Protein AF-A0A3B1D768-F1 (afdb_monomer_lite)

Sequence (216 aa):
MPIKIDDHNGNIFAGGDNSDGDLVLQSNSGQNRIHLDAGAGNLWLGGNGADGDLVMFRNDAEHGNLAEASVHINGQEANVFAGGNGAEGDVLLKSRAGENRIHLDAGGGNLWLGGNGADGDLVMFRNDAEHGNLAEASVHIDGQEANVFAGGNGAEGDVLLKSRAGENRIHLDAGGGNLWLGGNGADGDIVLFASTGDNKTLSQATIHLNGDAGDI

pLDDT: mean 90.21, std 5.27, range [56.25, 96.62]

Secondary structure (DSSP, 8-state):
--EEEETTTTEEEE-BTTB--EEEEE-TTS-EEEEEETTTTEEEE--SSS---EEEE-TTS-TT-GGGEEEEEETTTTEEEE-BTTB--EEEEE-TTS-EEEEEETTTTEEEE--SS----EEEE-TTS-TT-GGGEEEEEETTTTEEEE-BTTB--EEEEE-TTS-EEEEEETTTTEEEE-BTTB---EEEE-SSS-SS-GGGEEEEE-TTT---

Structure (mmCIF, N/CA/C/O backbone):
data_AF-A0A3B1D768-F1
#
_entry.id   AF-A0A3B1D768-F1
#
loop_
_atom_site.group_PDB
_atom_site.id
_atom_site.type_symbol
_atom_site.label_atom_id
_atom_site.label_alt_id
_atom_site.label_comp_id
_atom_site.label_asym_id
_atom_site.label_entity_id
_atom_site.label_seq_id
_atom_site.pdbx_PDB_ins_code
_atom_site.Cartn_x
_atom_site.Cartn_y
_atom_site.Cartn_z
_atom_site.occupancy
_atom_site.B_iso_or_equiv
_atom_site.auth_seq_id
_atom_site.auth_comp_id
_atom_site.auth_asym_id
_atom_site.auth_atom_id
_atom_site.pdbx_PDB_model_num
ATOM 1 N N . MET A 1 1 ? -25.267 -11.746 41.204 1.00 56.25 1 MET A N 1
ATOM 2 C CA . MET A 1 1 ? -25.483 -10.275 41.332 1.00 56.25 1 MET A CA 1
ATOM 3 C C . MET A 1 1 ? -25.034 -9.672 40.007 1.00 56.25 1 MET A C 1
ATOM 5 O O . MET A 1 1 ? -23.886 -9.920 39.670 1.00 56.25 1 MET A O 1
ATOM 9 N N . PRO A 1 2 ? -25.890 -8.986 39.231 1.00 77.19 2 PRO A N 1
ATOM 10 C CA . PRO A 1 2 ? -25.560 -8.611 37.850 1.00 77.19 2 PRO A CA 1
ATOM 11 C C . PRO A 1 2 ? -24.524 -7.484 37.757 1.00 77.19 2 PRO A C 1
ATOM 13 O O . PRO A 1 2 ? -23.937 -7.293 36.702 1.00 77.19 2 PRO A O 1
ATOM 16 N N . ILE A 1 3 ? -24.286 -6.746 38.848 1.00 87.94 3 ILE A N 1
ATOM 17 C CA . ILE A 1 3 ? -23.183 -5.790 38.961 1.00 87.94 3 ILE A CA 1
ATOM 18 C C . ILE A 1 3 ? -22.516 -5.971 40.332 1.00 87.94 3 ILE A C 1
ATOM 20 O O . ILE A 1 3 ? -23.207 -5.989 41.353 1.00 87.94 3 ILE A O 1
ATOM 24 N N . LYS A 1 4 ? -21.184 -6.100 40.362 1.00 87.31 4 LYS A N 1
ATOM 25 C CA . LYS A 1 4 ? -20.348 -6.093 41.576 1.00 87.31 4 LYS A CA 1
ATOM 26 C C . LYS A 1 4 ? -19.283 -5.003 41.436 1.00 87.31 4 LYS A C 1
ATOM 28 O O . LYS A 1 4 ? -18.520 -5.019 40.477 1.00 87.31 4 LYS A O 1
ATOM 33 N N . ILE A 1 5 ? -19.193 -4.111 42.421 1.00 89.06 5 ILE A N 1
ATOM 34 C CA . ILE A 1 5 ? -18.099 -3.139 42.560 1.00 89.06 5 ILE A CA 1
ATOM 35 C C . ILE A 1 5 ? -17.218 -3.611 43.721 1.00 89.06 5 ILE A C 1
ATOM 37 O O . ILE A 1 5 ? -17.720 -3.829 44.822 1.00 89.06 5 ILE A O 1
ATOM 41 N N . ASP A 1 6 ? -15.935 -3.837 43.454 1.00 86.62 6 ASP A N 1
ATOM 42 C CA . ASP A 1 6 ? -14.944 -4.318 44.418 1.00 86.62 6 ASP A CA 1
ATOM 43 C C . ASP A 1 6 ? -14.047 -3.154 44.856 1.00 86.62 6 ASP A C 1
ATOM 45 O O . ASP A 1 6 ? -13.214 -2.673 44.088 1.00 86.62 6 ASP A O 1
ATOM 49 N N . ASP A 1 7 ? -14.243 -2.675 46.080 1.00 87.50 7 ASP A N 1
ATOM 50 C CA . ASP A 1 7 ? -13.579 -1.493 46.639 1.00 87.50 7 ASP A CA 1
ATOM 51 C C . ASP A 1 7 ? -12.116 -1.728 47.039 1.00 87.50 7 ASP A C 1
ATOM 53 O O . ASP A 1 7 ? -11.362 -0.767 47.186 1.00 87.50 7 ASP A O 1
ATOM 57 N N . HIS A 1 8 ? -11.689 -2.986 47.173 1.00 86.69 8 HIS A N 1
ATOM 58 C CA . HIS A 1 8 ? -10.310 -3.321 47.523 1.00 86.69 8 HIS A CA 1
ATOM 59 C C . HIS A 1 8 ? -9.376 -3.223 46.312 1.00 86.69 8 HIS A C 1
ATOM 61 O O . HIS A 1 8 ? -8.243 -2.767 46.451 1.00 86.69 8 HIS A O 1
ATOM 67 N N . ASN A 1 9 ? -9.853 -3.627 45.128 1.00 90.56 9 ASN A N 1
ATOM 68 C CA . ASN A 1 9 ? -9.055 -3.647 43.893 1.00 90.56 9 ASN A CA 1
ATOM 69 C C . ASN A 1 9 ? -9.540 -2.648 42.825 1.00 90.56 9 ASN A C 1
ATOM 71 O O . ASN A 1 9 ? -8.901 -2.522 41.785 1.00 90.56 9 ASN A O 1
ATOM 75 N N . GLY A 1 10 ? -10.663 -1.959 43.053 1.00 87.75 10 GLY A N 1
ATOM 76 C CA . GLY A 1 10 ? -11.250 -1.003 42.106 1.00 87.75 10 GLY A CA 1
ATOM 77 C C . GLY A 1 10 ? -11.944 -1.647 40.899 1.00 87.75 10 GLY A C 1
ATOM 78 O O . GLY A 1 10 ? -12.200 -0.969 39.907 1.00 87.75 10 GLY A O 1
ATOM 79 N N . ASN A 1 11 ? -12.244 -2.947 40.958 1.00 89.75 11 ASN A N 1
ATOM 80 C CA . ASN A 1 11 ? -12.823 -3.682 39.834 1.00 89.75 11 ASN A CA 1
ATOM 81 C C . ASN A 1 11 ? -14.343 -3.486 39.758 1.00 89.75 11 ASN A C 1
ATOM 83 O O . ASN A 1 11 ? -15.038 -3.553 40.773 1.00 89.75 11 ASN A O 1
ATOM 87 N N . ILE A 1 12 ? -14.871 -3.348 38.542 1.00 89.31 12 ILE A N 1
ATOM 88 C CA . ILE A 1 12 ? -16.308 -3.399 38.259 1.00 89.31 12 ILE A CA 1
ATOM 89 C C . ILE A 1 12 ? -16.574 -4.643 37.415 1.00 89.31 12 ILE A C 1
ATOM 91 O O . ILE A 1 12 ? -15.980 -4.819 36.355 1.00 89.31 12 ILE A O 1
ATOM 95 N N . PHE A 1 13 ? -17.477 -5.497 37.882 1.00 88.00 13 PHE A N 1
ATOM 96 C CA . PHE A 1 13 ? -17.986 -6.639 37.134 1.00 88.00 13 PHE A CA 1
ATOM 97 C C . PHE A 1 13 ? -19.433 -6.342 36.760 1.00 88.00 13 PHE A C 1
ATOM 99 O O . PHE A 1 13 ? -20.253 -6.149 37.657 1.00 88.00 13 PHE A O 1
ATOM 106 N N . ALA A 1 14 ? -19.738 -6.299 35.467 1.00 90.00 14 ALA A N 1
ATOM 107 C CA . ALA A 1 14 ? -21.098 -6.281 34.940 1.00 90.00 14 ALA A CA 1
ATOM 108 C C . ALA A 1 14 ? -21.347 -7.622 34.235 1.00 90.00 14 ALA A C 1
ATOM 110 O O . ALA A 1 14 ? -20.517 -8.054 33.438 1.00 90.00 14 ALA A O 1
ATOM 111 N N . GLY A 1 15 ? -22.454 -8.287 34.559 1.00 90.12 15 GLY A N 1
ATOM 112 C CA . GLY A 1 15 ? -22.761 -9.660 34.150 1.00 90.12 15 GLY A CA 1
ATOM 113 C C . GLY A 1 15 ? -22.491 -10.709 35.239 1.00 90.12 15 GLY A C 1
ATOM 114 O O . GLY A 1 15 ? -22.012 -10.403 36.334 1.00 90.12 15 GLY A O 1
ATOM 115 N N . GLY A 1 16 ? -22.834 -11.964 34.940 1.00 86.56 16 GLY A N 1
ATOM 116 C CA . GLY A 1 16 ? -22.724 -13.120 35.840 1.00 86.56 16 GLY A CA 1
ATOM 117 C C . GLY A 1 16 ? -24.046 -13.882 35.998 1.00 86.56 16 GLY A C 1
ATOM 118 O O . GLY A 1 16 ? -25.106 -13.376 35.645 1.00 86.56 16 GLY A O 1
ATOM 119 N N . ASP A 1 17 ? -23.987 -15.111 36.526 1.00 82.25 17 ASP A N 1
ATOM 120 C CA . ASP A 1 17 ? -25.149 -15.993 36.765 1.00 82.25 17 ASP A CA 1
ATOM 121 C C . ASP A 1 17 ? -26.146 -16.054 35.581 1.00 82.25 17 ASP A C 1
ATOM 123 O O . ASP A 1 17 ? -27.310 -15.673 35.706 1.00 82.25 17 ASP A O 1
ATOM 127 N N . ASN A 1 18 ? -25.699 -16.553 34.420 1.00 86.25 18 ASN A N 1
ATOM 128 C CA . ASN A 1 18 ? -26.493 -16.674 33.181 1.00 86.25 18 ASN A CA 1
ATOM 129 C C . ASN A 1 18 ? -27.015 -15.346 32.594 1.00 86.25 18 ASN A C 1
ATOM 131 O O . ASN A 1 18 ? -27.966 -15.362 31.816 1.00 86.25 18 ASN A O 1
ATOM 135 N N . SER A 1 19 ? -26.432 -14.206 32.972 1.00 91.00 19 SER A N 1
ATOM 136 C CA . SER A 1 19 ? -26.735 -12.901 32.377 1.00 91.00 19 SER A CA 1
ATOM 137 C C . SER A 1 19 ? -25.460 -12.258 31.845 1.00 91.00 19 SER A C 1
ATOM 139 O O . SER A 1 19 ? -24.452 -12.200 32.557 1.00 91.00 19 SER A O 1
ATOM 141 N N . ASP A 1 20 ? -25.519 -11.756 30.617 1.00 92.88 20 ASP A N 1
ATOM 142 C CA . ASP A 1 20 ? -24.412 -11.023 30.012 1.00 92.88 20 ASP A CA 1
ATOM 143 C C . ASP A 1 20 ? -24.245 -9.648 30.666 1.00 92.88 20 ASP A C 1
ATOM 145 O O . ASP A 1 20 ? -25.197 -9.039 31.164 1.00 92.88 20 ASP A O 1
ATOM 149 N N . GLY A 1 21 ? -23.001 -9.183 30.709 1.00 93.00 21 GLY A N 1
ATOM 150 C CA . GLY A 1 21 ? -22.678 -7.824 31.113 1.00 93.00 21 GLY A CA 1
ATOM 151 C C . GLY A 1 21 ? -23.001 -6.837 30.006 1.00 93.00 21 GLY A C 1
ATOM 152 O O . GLY A 1 21 ? -22.583 -7.037 28.869 1.00 93.00 21 GLY A O 1
ATOM 153 N N . ASP A 1 22 ? -23.690 -5.762 30.364 1.00 93.06 22 ASP A N 1
ATOM 154 C CA . ASP A 1 22 ? -23.985 -4.653 29.467 1.00 93.06 22 ASP A CA 1
ATOM 155 C C . ASP A 1 22 ? -23.656 -3.329 30.175 1.00 93.06 22 ASP A C 1
ATOM 157 O O . ASP A 1 22 ? -24.129 -3.068 31.290 1.00 93.06 22 ASP A O 1
ATOM 161 N N . LEU A 1 23 ? -22.805 -2.512 29.547 1.00 94.06 23 LEU A N 1
ATOM 162 C CA . LEU A 1 23 ? -22.547 -1.132 29.951 1.00 94.06 23 LEU A CA 1
ATOM 163 C C . LEU A 1 23 ? -22.852 -0.183 28.795 1.00 94.06 23 LEU A C 1
ATOM 165 O O . LEU A 1 23 ? -22.130 -0.148 27.799 1.00 94.06 23 LEU A O 1
ATOM 169 N N . VAL A 1 24 ? -23.850 0.677 28.998 1.00 93.62 24 VAL A N 1
ATOM 170 C CA . VAL A 1 24 ? -24.243 1.725 28.053 1.00 93.62 24 VAL A CA 1
ATOM 171 C C . VAL A 1 24 ? -24.009 3.104 28.664 1.00 93.62 24 VAL A C 1
ATOM 173 O O . VAL A 1 24 ? -24.561 3.432 29.715 1.00 93.62 24 VAL A O 1
ATOM 176 N N . LEU A 1 25 ? -23.236 3.947 27.978 1.00 95.06 25 LEU A N 1
ATOM 177 C CA . LEU A 1 25 ? -23.089 5.366 28.299 1.00 95.06 25 LEU A CA 1
ATOM 178 C C . LEU A 1 25 ? -23.871 6.193 27.284 1.00 95.06 25 LEU A C 1
ATOM 180 O O . LEU A 1 25 ? -23.637 6.114 26.074 1.00 95.06 25 LEU A O 1
ATOM 184 N N . GLN A 1 26 ? -24.810 6.988 27.789 1.00 96.25 26 GLN A N 1
ATOM 185 C CA . GLN A 1 26 ? -25.705 7.804 26.978 1.00 96.25 26 GLN A CA 1
ATOM 186 C C . GLN A 1 26 ? -25.299 9.278 26.995 1.00 96.25 26 GLN A C 1
ATOM 188 O O . GLN A 1 26 ? -24.752 9.788 27.973 1.00 96.25 26 GLN A O 1
ATOM 193 N N . SER A 1 27 ? -25.607 9.982 25.909 1.00 94.75 27 SER A N 1
ATOM 194 C CA . SER A 1 27 ? -25.582 11.440 25.874 1.00 94.75 27 SER A CA 1
ATOM 195 C C . SER A 1 27 ? -26.639 12.031 26.814 1.00 94.75 27 SER A C 1
ATOM 197 O O . SER A 1 27 ? -27.589 11.368 27.230 1.00 94.75 27 SER A O 1
ATOM 199 N N . ASN A 1 28 ? -26.552 13.341 27.051 1.00 94.38 28 ASN A N 1
ATOM 200 C CA . ASN A 1 28 ? -27.603 14.101 27.738 1.00 94.38 28 ASN A CA 1
ATOM 201 C C . ASN A 1 28 ? -28.967 14.093 27.009 1.00 94.38 28 ASN A C 1
ATOM 203 O O . ASN A 1 28 ? -29.973 14.480 27.596 1.00 94.38 28 ASN A O 1
ATOM 207 N N . SER A 1 29 ? -29.004 13.649 25.749 1.00 94.00 29 SER A N 1
ATOM 208 C CA . SER A 1 29 ? -30.211 13.463 24.940 1.00 94.00 29 SER A CA 1
ATOM 209 C C . SER A 1 29 ? -30.712 12.012 24.919 1.00 94.00 29 SER A C 1
ATOM 211 O O . SER A 1 29 ? -31.617 11.696 24.149 1.00 94.00 29 SER A O 1
ATOM 213 N N . GLY A 1 30 ? -30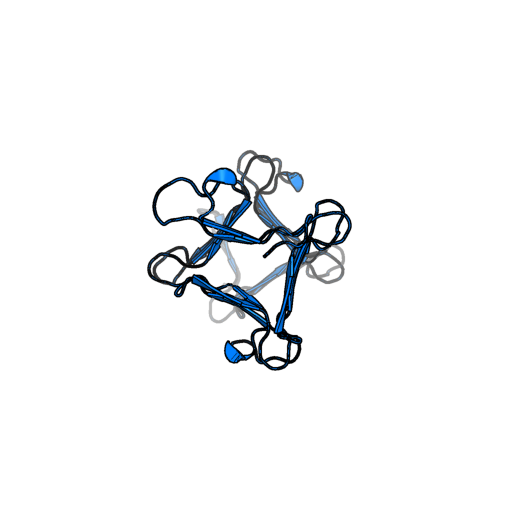.132 11.130 25.744 1.00 93.75 30 GLY A N 1
ATOM 214 C CA . GLY A 1 30 ? -30.523 9.722 25.866 1.00 93.75 30 GLY A CA 1
ATOM 215 C C . GLY A 1 30 ? -30.035 8.823 24.727 1.00 93.75 30 GLY A C 1
ATOM 216 O O . GLY A 1 30 ? -30.470 7.681 24.630 1.00 93.75 30 GLY A O 1
ATOM 217 N N . GLN A 1 31 ? -29.152 9.316 23.854 1.00 95.31 31 GLN A N 1
ATOM 218 C CA . GLN A 1 31 ? -28.588 8.526 22.759 1.00 95.31 31 GLN A CA 1
ATOM 219 C C . GLN A 1 31 ? -27.395 7.719 23.258 1.00 95.31 31 GLN A C 1
ATOM 221 O O . GLN A 1 31 ? -26.499 8.282 23.884 1.00 95.31 31 GLN A O 1
ATOM 226 N N . ASN A 1 32 ? -27.335 6.426 22.946 1.00 94.56 32 ASN A N 1
ATOM 227 C CA . ASN A 1 32 ? -26.174 5.597 23.276 1.00 94.56 32 ASN A CA 1
ATOM 228 C C . ASN A 1 32 ? -24.933 6.124 22.533 1.00 94.56 32 ASN A C 1
ATOM 230 O O . ASN A 1 32 ? -25.009 6.395 21.333 1.00 94.56 32 ASN A O 1
ATOM 234 N N . ARG A 1 33 ? -23.818 6.290 23.256 1.00 94.56 33 ARG A N 1
ATOM 235 C CA . ARG A 1 33 ? -22.519 6.762 22.736 1.00 94.56 33 ARG A CA 1
ATOM 236 C C . ARG A 1 33 ? -21.411 5.733 22.894 1.00 94.56 33 ARG A C 1
ATOM 238 O O . ARG A 1 33 ? -20.538 5.648 22.041 1.00 94.56 33 ARG A O 1
ATOM 245 N N . ILE A 1 34 ? -21.435 4.998 24.000 1.00 96.62 34 ILE A N 1
ATOM 246 C CA . ILE A 1 34 ? -20.520 3.890 24.264 1.00 96.62 34 ILE A CA 1
ATOM 247 C C . ILE A 1 34 ? -21.378 2.717 24.713 1.00 96.62 34 ILE A C 1
ATOM 249 O O . ILE A 1 34 ? -22.254 2.895 25.560 1.00 96.62 34 ILE A O 1
ATOM 253 N N . HIS A 1 35 ? -21.150 1.545 24.137 1.00 95.56 35 HIS A N 1
ATOM 254 C CA . HIS A 1 35 ? -21.831 0.312 24.517 1.00 95.56 35 HIS A CA 1
ATOM 255 C C . HIS A 1 35 ? -20.803 -0.819 24.556 1.00 95.56 35 HIS A C 1
ATOM 257 O O . HIS A 1 35 ? -20.090 -1.027 23.576 1.00 95.56 35 HIS A O 1
ATOM 263 N N . LEU A 1 36 ? -20.696 -1.498 25.697 1.00 95.31 36 LEU A N 1
ATOM 264 C CA . LEU A 1 36 ? -19.872 -2.687 25.904 1.00 95.31 36 LEU A CA 1
ATOM 265 C C . LEU A 1 36 ? -20.808 -3.870 26.167 1.00 95.31 36 LEU A C 1
ATOM 267 O O . LEU A 1 36 ? -21.423 -3.922 27.230 1.00 95.31 36 LEU A O 1
ATOM 271 N N . ASP A 1 37 ? -20.889 -4.800 25.218 1.00 94.06 37 ASP A N 1
ATOM 272 C CA . ASP A 1 37 ? -21.776 -5.968 25.278 1.00 94.06 37 ASP A CA 1
ATOM 273 C C . ASP A 1 37 ? -20.956 -7.252 25.402 1.00 94.06 37 ASP A C 1
ATOM 275 O O . ASP A 1 37 ? -20.226 -7.637 24.481 1.00 94.06 37 ASP A O 1
ATOM 279 N N . ALA A 1 38 ? -21.087 -7.932 26.540 1.00 93.50 38 ALA A N 1
ATOM 280 C CA . ALA A 1 38 ? -20.401 -9.192 26.794 1.00 93.50 38 ALA A CA 1
ATOM 281 C C . ALA A 1 38 ? -21.021 -10.389 26.053 1.00 93.50 38 ALA A C 1
ATOM 283 O O . ALA A 1 38 ? -20.320 -11.379 25.846 1.00 93.50 38 ALA A O 1
ATOM 284 N N . GLY A 1 39 ? -22.293 -10.314 25.650 1.00 91.81 39 GLY A N 1
ATOM 285 C CA . GLY A 1 39 ? -22.988 -11.408 24.973 1.00 91.81 39 GLY A CA 1
ATOM 286 C C . GLY A 1 39 ? -22.458 -11.622 23.559 1.00 91.81 39 GLY A C 1
ATOM 287 O O . GLY A 1 39 ? -22.062 -12.730 23.195 1.00 91.81 39 GLY A O 1
ATOM 288 N N . ALA A 1 40 ? -22.388 -10.546 22.769 1.00 93.38 40 ALA A N 1
ATOM 289 C CA . ALA A 1 40 ? -21.793 -10.586 21.432 1.00 93.38 40 ALA A CA 1
ATOM 290 C C . ALA A 1 40 ? -20.278 -10.299 21.417 1.00 93.38 40 ALA A C 1
ATOM 292 O O . ALA A 1 40 ? -19.620 -10.573 20.413 1.00 93.38 40 ALA A O 1
ATOM 293 N N . GLY A 1 41 ? -19.719 -9.761 22.507 1.00 92.12 41 GLY A N 1
ATOM 294 C CA . GLY A 1 41 ? -18.300 -9.402 22.606 1.00 92.12 41 GLY A CA 1
ATOM 295 C C . GLY A 1 41 ? -17.940 -8.131 21.832 1.00 92.12 41 GLY A C 1
ATOM 296 O O . GLY A 1 41 ? -16.847 -8.037 21.275 1.00 92.12 41 GLY A O 1
ATOM 297 N N . ASN A 1 42 ? -18.860 -7.169 21.772 1.00 95.44 42 ASN A N 1
ATOM 298 C CA . ASN A 1 42 ? -18.742 -5.972 20.943 1.00 95.44 42 ASN A CA 1
ATOM 299 C C . ASN A 1 42 ? -18.486 -4.709 21.777 1.00 95.44 42 ASN A C 1
ATOM 301 O O . ASN A 1 42 ? -18.982 -4.560 22.895 1.00 95.44 42 ASN A O 1
ATOM 305 N N . LEU A 1 43 ? -17.768 -3.761 21.171 1.00 95.88 43 LEU A N 1
ATOM 306 C CA . LEU A 1 43 ? -17.674 -2.373 21.614 1.00 95.88 43 LEU A CA 1
ATOM 307 C C . LEU A 1 43 ? -18.198 -1.468 20.496 1.00 95.88 43 LEU A C 1
ATOM 309 O O . LEU A 1 43 ? -17.695 -1.516 19.375 1.00 95.88 43 LEU A O 1
ATOM 313 N N . TRP A 1 44 ? -19.157 -0.603 20.820 1.00 94.88 44 TRP A N 1
ATOM 314 C CA . TRP A 1 44 ? -19.573 0.493 19.945 1.00 94.88 44 TRP A CA 1
ATOM 315 C C . TRP A 1 44 ? -19.105 1.822 20.526 1.00 94.88 44 TRP A C 1
ATOM 317 O O . TRP A 1 44 ? -19.331 2.104 21.704 1.00 94.88 44 TRP A O 1
ATOM 327 N N . LEU A 1 45 ? -18.487 2.637 19.675 1.00 94.94 45 LEU A N 1
ATOM 328 C CA . LEU A 1 45 ? -18.109 4.019 19.947 1.00 94.94 45 LEU A CA 1
ATOM 329 C C . LEU A 1 45 ? -18.833 4.909 18.932 1.00 94.94 45 LEU A C 1
ATOM 331 O O . LEU A 1 45 ? -18.811 4.625 17.736 1.00 94.94 45 LEU A O 1
ATOM 335 N N . GLY A 1 46 ? -19.472 5.977 19.402 1.00 93.06 46 GLY A N 1
ATOM 336 C CA . GLY A 1 46 ? -20.210 6.909 18.549 1.00 93.06 46 GLY A CA 1
ATOM 337 C C . GLY A 1 46 ? -21.588 6.394 18.115 1.00 93.06 46 GLY A C 1
ATOM 338 O O . GLY A 1 46 ? -22.242 5.625 18.821 1.00 93.06 46 GLY A O 1
ATOM 339 N N . GLY A 1 47 ? -22.062 6.878 16.965 1.00 89.00 47 GLY A N 1
ATOM 340 C CA . GLY A 1 47 ? -23.419 6.647 16.467 1.00 89.00 47 GLY A CA 1
ATOM 341 C C . GLY A 1 47 ? -24.424 7.689 16.972 1.00 89.00 47 GLY A C 1
ATOM 342 O O . GLY A 1 47 ? -24.142 8.489 17.867 1.00 89.00 47 GLY A O 1
ATOM 343 N N . ASN A 1 48 ? -25.616 7.718 16.363 1.00 89.75 48 ASN A N 1
ATOM 344 C CA . ASN A 1 48 ? -26.677 8.688 16.678 1.00 89.75 48 ASN A CA 1
ATOM 345 C C . ASN A 1 48 ? -26.195 10.156 16.604 1.00 89.75 48 ASN A C 1
ATOM 347 O O . ASN A 1 48 ? -26.432 10.961 17.510 1.00 89.75 48 ASN A O 1
ATOM 351 N N . GLY A 1 49 ? -25.457 10.498 15.543 1.00 88.69 49 GLY A N 1
ATOM 352 C CA . GLY A 1 49 ? -24.974 11.861 15.293 1.00 88.69 49 GLY A CA 1
ATOM 353 C C . GLY A 1 49 ? -23.779 12.299 16.145 1.00 88.69 49 GLY A C 1
ATOM 354 O O . GLY A 1 49 ? -23.653 13.487 16.424 1.00 88.69 49 GLY A O 1
ATOM 355 N N . ALA A 1 50 ? -22.950 11.365 16.614 1.00 93.69 50 ALA A N 1
ATOM 356 C CA . ALA A 1 50 ? -21.592 11.671 17.061 1.00 93.69 50 ALA A CA 1
ATOM 357 C C . ALA A 1 50 ? -20.622 10.608 16.566 1.00 93.69 50 ALA A C 1
ATOM 359 O O . ALA A 1 50 ? -21.000 9.445 16.388 1.00 93.69 50 ALA A O 1
ATOM 360 N N . ASP A 1 51 ? -19.381 11.029 16.402 1.00 93.38 51 ASP A N 1
ATOM 361 C CA . ASP A 1 51 ? -18.297 10.189 15.931 1.00 93.38 51 ASP A CA 1
ATOM 362 C C . ASP A 1 51 ? -17.740 9.335 17.069 1.00 93.38 51 ASP A C 1
ATOM 364 O O . ASP A 1 51 ? -17.778 9.705 18.248 1.00 93.38 51 ASP A O 1
ATOM 368 N N . GLY A 1 52 ? -17.303 8.135 16.705 1.00 93.38 52 GLY A N 1
ATOM 369 C CA . GLY A 1 52 ? -16.701 7.178 17.616 1.00 93.38 52 GLY A CA 1
ATOM 370 C C . GLY A 1 52 ? -15.199 7.182 17.459 1.00 93.38 52 GLY A C 1
ATOM 371 O O . GLY A 1 52 ? -14.693 6.516 16.562 1.00 93.38 52 GLY A O 1
ATOM 372 N N . ASP A 1 53 ? -14.507 7.885 18.345 1.00 94.12 53 ASP A N 1
ATOM 373 C CA . ASP A 1 53 ? -13.052 7.946 18.319 1.00 94.12 53 ASP A CA 1
ATOM 374 C C . ASP A 1 53 ? -12.445 7.045 19.397 1.00 94.12 53 ASP A C 1
ATOM 376 O O . ASP A 1 53 ? -12.875 7.053 20.554 1.00 94.12 53 ASP A O 1
ATOM 380 N N . LEU A 1 54 ? -11.401 6.300 19.025 1.00 94.88 54 LEU A N 1
ATOM 381 C CA . LEU A 1 54 ? -10.488 5.664 19.973 1.00 94.88 54 LEU A CA 1
ATOM 382 C C . LEU A 1 54 ? -9.141 6.378 19.901 1.00 94.88 54 LEU A C 1
ATOM 384 O O . LEU A 1 54 ? -8.483 6.359 18.861 1.00 94.88 54 LEU A O 1
ATOM 388 N N . VAL A 1 55 ? -8.733 6.989 21.012 1.00 93.81 55 VAL A N 1
ATOM 389 C CA . VAL A 1 55 ? -7.513 7.798 21.093 1.00 93.81 55 VAL A CA 1
ATOM 390 C C . VAL A 1 55 ? -6.622 7.268 22.206 1.00 93.81 55 VAL A C 1
ATOM 392 O O . VAL A 1 55 ? -7.067 7.103 23.343 1.00 93.81 55 VAL A O 1
ATOM 395 N N . MET A 1 56 ? -5.361 7.000 21.881 1.00 93.75 56 MET A N 1
ATOM 396 C CA . MET A 1 56 ? -4.342 6.567 22.832 1.00 93.75 56 MET A CA 1
ATOM 397 C C . MET A 1 56 ? -3.220 7.597 22.870 1.00 93.75 56 MET A C 1
ATOM 399 O O . MET A 1 56 ? -2.734 8.045 21.832 1.00 93.75 56 MET A O 1
ATOM 403 N N . PHE A 1 57 ? -2.804 7.952 24.080 1.00 92.00 57 PHE A N 1
ATOM 404 C CA . PHE A 1 57 ? -1.760 8.936 24.330 1.00 92.00 57 PHE A CA 1
ATOM 405 C C . PHE A 1 57 ? -0.528 8.270 24.930 1.00 92.00 57 PHE A C 1
ATOM 407 O O . PHE A 1 57 ? -0.626 7.283 25.668 1.00 92.00 57 PHE A O 1
ATOM 414 N N . ARG A 1 58 ? 0.639 8.850 24.650 1.00 90.88 58 ARG A N 1
ATOM 415 C CA . ARG A 1 58 ? 1.857 8.549 25.408 1.00 90.88 58 ARG A CA 1
ATOM 416 C C . ARG A 1 58 ? 1.713 9.077 26.838 1.00 90.88 58 ARG A C 1
ATOM 418 O O . ARG A 1 58 ? 0.883 9.939 27.116 1.00 90.88 58 ARG A O 1
ATOM 425 N N . ASN A 1 59 ? 2.521 8.555 27.756 1.00 91.88 59 ASN A N 1
ATOM 426 C CA . ASN A 1 59 ? 2.454 8.931 29.173 1.00 91.88 59 ASN A CA 1
ATOM 427 C C . ASN A 1 59 ? 2.835 10.398 29.454 1.00 91.88 59 ASN A C 1
ATOM 429 O O . ASN A 1 59 ? 2.501 10.914 30.516 1.00 91.88 59 ASN A O 1
ATOM 433 N N . ASP A 1 60 ? 3.553 11.034 28.534 1.00 90.31 60 ASP A N 1
ATOM 434 C CA . ASP A 1 60 ? 4.041 12.410 28.593 1.00 90.31 60 ASP A CA 1
ATOM 435 C C . ASP A 1 60 ? 3.206 13.389 27.751 1.00 90.31 60 ASP A C 1
ATOM 437 O O . ASP A 1 60 ? 3.488 14.585 27.775 1.00 90.31 60 ASP A O 1
ATOM 441 N N . ALA A 1 61 ? 2.197 12.900 27.023 1.00 91.62 61 ALA A N 1
ATOM 442 C CA . ALA A 1 61 ? 1.347 13.708 26.154 1.00 91.62 61 ALA A CA 1
ATOM 443 C C . ALA A 1 61 ? 0.199 14.395 26.918 1.00 91.62 61 ALA A C 1
ATOM 445 O O . ALA A 1 61 ? -0.307 13.891 27.927 1.00 91.62 61 ALA A O 1
ATOM 446 N N . GLU A 1 62 ? -0.257 15.539 26.406 1.00 91.50 62 GLU A N 1
ATOM 447 C CA . GLU A 1 62 ? -1.414 16.266 26.925 1.00 91.50 62 GLU A CA 1
ATOM 448 C C . GLU A 1 62 ? -2.730 15.584 26.511 1.00 91.50 62 GLU A C 1
ATOM 450 O O . GLU A 1 62 ? -3.117 15.553 25.340 1.00 91.50 62 GLU A O 1
ATOM 455 N N . HIS A 1 63 ? -3.471 15.066 27.495 1.00 89.38 63 HIS A N 1
ATOM 456 C CA . HIS A 1 63 ? -4.762 14.430 27.246 1.00 89.38 63 HIS A CA 1
ATOM 457 C C . HIS A 1 63 ? -5.779 15.423 26.657 1.00 89.38 63 HIS A C 1
ATOM 459 O O . HIS A 1 63 ? -6.139 16.414 27.290 1.00 89.38 63 HIS A O 1
ATOM 465 N N . GLY A 1 64 ? -6.313 15.100 25.477 1.00 87.88 64 GLY A N 1
ATOM 466 C CA . GLY A 1 64 ? -7.292 15.924 24.756 1.00 87.88 64 GLY A CA 1
ATOM 467 C C . GLY A 1 64 ? -6.696 16.741 23.608 1.00 87.88 64 GLY A C 1
ATOM 468 O O . GLY A 1 64 ? -7.448 17.212 22.756 1.00 87.88 64 GLY A O 1
ATOM 469 N N . ASN A 1 65 ? -5.367 16.848 23.520 1.00 91.12 65 ASN A N 1
ATOM 470 C CA . ASN A 1 65 ? -4.698 17.384 22.342 1.00 91.12 65 ASN A CA 1
ATOM 471 C C . ASN A 1 65 ? -4.447 16.257 21.327 1.00 91.12 65 ASN A C 1
ATOM 473 O O . ASN A 1 65 ? -3.430 15.573 21.389 1.00 91.12 65 ASN A O 1
ATOM 477 N N . LEU A 1 66 ? -5.366 16.062 20.375 1.00 89.81 66 LEU A N 1
ATOM 478 C CA . LEU A 1 66 ? -5.305 14.956 19.403 1.00 89.81 66 LEU A CA 1
ATOM 479 C C . LEU A 1 66 ? -4.008 14.910 18.576 1.00 89.81 66 LEU A C 1
ATOM 481 O O . LEU A 1 66 ? -3.628 13.838 18.119 1.00 89.81 66 LEU A O 1
ATOM 485 N N . ALA A 1 67 ? -3.293 16.030 18.424 1.00 87.94 67 ALA A N 1
ATOM 486 C CA . ALA A 1 67 ? -2.007 16.060 17.724 1.00 87.94 67 ALA A CA 1
ATOM 487 C C . ALA A 1 67 ? -0.887 15.301 18.466 1.00 87.94 67 ALA A C 1
ATOM 489 O O . ALA A 1 67 ? 0.134 14.967 17.864 1.00 87.94 67 ALA A O 1
ATOM 490 N N . GLU A 1 68 ? -1.065 15.036 19.763 1.00 91.62 68 GLU A N 1
ATOM 491 C CA . GLU A 1 68 ? -0.118 14.284 20.592 1.00 91.62 68 GLU A CA 1
ATOM 492 C C . GLU A 1 68 ? -0.524 12.822 20.814 1.00 91.62 68 GLU A C 1
ATOM 494 O O . GLU A 1 68 ? 0.166 12.086 21.527 1.00 91.62 68 GLU A O 1
ATOM 499 N N . ALA A 1 69 ? -1.635 12.385 20.213 1.00 91.81 69 ALA A N 1
ATOM 500 C CA . ALA A 1 69 ? -2.036 10.987 20.238 1.00 91.81 69 ALA A CA 1
ATOM 501 C C . ALA A 1 69 ? -1.005 10.120 19.495 1.00 91.81 69 ALA A C 1
ATOM 503 O O . ALA A 1 69 ? -0.500 10.501 18.442 1.00 91.81 69 ALA A O 1
ATOM 504 N N . SER A 1 70 ? -0.698 8.940 20.038 1.00 91.25 70 SER A N 1
ATOM 505 C CA . SER A 1 70 ? 0.150 7.943 19.369 1.00 91.25 70 SER A CA 1
ATOM 506 C C . SER A 1 70 ? -0.651 6.992 18.483 1.00 91.25 70 SER A C 1
ATOM 508 O O . SER A 1 70 ? -0.107 6.450 17.521 1.00 91.25 70 SER A O 1
ATOM 510 N N . VAL A 1 71 ? -1.930 6.781 18.809 1.00 93.31 71 VAL A N 1
ATOM 511 C CA . VAL A 1 71 ? -2.897 6.052 17.981 1.00 93.31 71 VAL A CA 1
ATOM 512 C C . VAL A 1 71 ? -4.225 6.799 18.016 1.00 93.31 71 VAL A C 1
ATOM 514 O O . VAL A 1 71 ? -4.741 7.090 19.097 1.00 93.31 71 VAL A O 1
ATOM 517 N N . HIS A 1 72 ? -4.799 7.070 16.845 1.00 93.19 72 HIS A N 1
ATOM 518 C CA . HIS A 1 72 ? -6.139 7.647 16.714 1.00 93.19 72 HIS A CA 1
ATOM 519 C C . HIS A 1 72 ? -6.912 6.913 15.622 1.00 93.19 72 HIS A C 1
ATOM 521 O O . HIS A 1 72 ? -6.545 6.955 14.451 1.00 93.19 72 HIS A O 1
ATOM 527 N N . ILE A 1 73 ? -7.981 6.224 16.017 1.00 93.88 73 ILE A N 1
ATOM 528 C CA . ILE A 1 73 ? -8.983 5.672 15.103 1.00 93.88 73 ILE A CA 1
ATOM 529 C C . ILE A 1 73 ? -10.139 6.666 15.099 1.00 93.88 73 ILE A C 1
ATOM 531 O O . ILE A 1 73 ? -10.827 6.802 16.111 1.00 93.88 73 ILE A O 1
ATOM 535 N N . ASN A 1 74 ? -10.298 7.385 13.991 1.00 91.06 74 ASN A N 1
ATOM 536 C CA . ASN A 1 74 ? -11.260 8.470 13.838 1.00 91.06 74 ASN A CA 1
ATOM 537 C C . ASN A 1 74 ? -12.520 7.960 13.128 1.00 91.06 74 ASN A C 1
ATOM 539 O O . ASN A 1 74 ? -12.466 7.549 11.964 1.00 91.06 74 ASN A O 1
ATOM 543 N N . GLY A 1 75 ? -13.657 8.007 13.824 1.00 89.56 75 GLY A N 1
ATOM 544 C CA . GLY A 1 75 ? -14.932 7.523 13.294 1.00 89.56 75 GLY A CA 1
ATOM 545 C C . GLY A 1 75 ? -15.584 8.460 12.271 1.00 89.56 75 GLY A C 1
ATOM 546 O O . GLY A 1 75 ? -16.356 7.991 11.437 1.00 89.56 75 GLY A O 1
ATOM 547 N N . GLN A 1 76 ? -15.266 9.757 12.310 1.00 91.69 76 GLN A N 1
ATOM 548 C CA . GLN A 1 76 ? -15.833 10.778 11.423 1.00 91.69 76 GLN A CA 1
ATOM 549 C C . GLN A 1 76 ? -15.275 10.668 10.000 1.00 91.69 76 GLN A C 1
ATOM 551 O O . GLN A 1 76 ? -16.015 10.708 9.017 1.00 91.69 76 GLN A O 1
ATOM 556 N N . GLU A 1 77 ? -13.951 10.553 9.896 1.00 91.38 77 GLU A N 1
ATOM 557 C CA . GLU A 1 77 ? -13.219 10.556 8.626 1.00 91.38 77 GLU A CA 1
ATOM 558 C C . GLU A 1 77 ? -12.848 9.144 8.151 1.00 91.38 77 GLU A C 1
ATOM 560 O O . GLU A 1 77 ? -12.337 8.989 7.046 1.00 91.38 77 GLU A O 1
ATOM 565 N N . ALA A 1 78 ? -13.107 8.121 8.977 1.00 87.44 78 ALA A N 1
ATOM 566 C CA . ALA A 1 78 ? -12.677 6.737 8.768 1.00 87.44 78 ALA A CA 1
ATOM 567 C C . ALA A 1 78 ? -11.147 6.584 8.628 1.00 87.44 78 ALA A C 1
ATOM 569 O O . ALA A 1 78 ? -10.655 5.721 7.899 1.00 87.44 78 ALA A O 1
ATOM 570 N N . ASN A 1 79 ? -10.397 7.419 9.352 1.00 87.25 79 ASN A N 1
ATOM 571 C CA . ASN A 1 79 ? -8.937 7.454 9.327 1.00 87.25 79 ASN A CA 1
ATOM 572 C C . ASN A 1 79 ? -8.331 6.666 10.499 1.00 87.25 79 ASN A C 1
ATOM 574 O O . ASN A 1 79 ? -8.872 6.651 11.606 1.00 87.25 79 ASN A O 1
ATOM 578 N N . VAL A 1 80 ? -7.166 6.054 10.264 1.00 91.88 80 VAL A N 1
ATOM 579 C CA . VAL A 1 80 ? -6.325 5.450 11.307 1.00 91.88 80 VAL A CA 1
ATOM 580 C C . VAL A 1 80 ? -4.963 6.127 11.277 1.00 91.88 80 VAL A C 1
ATOM 582 O O . VAL A 1 80 ? -4.243 6.041 10.284 1.00 91.88 80 VAL A O 1
ATOM 585 N N . PHE A 1 81 ? -4.610 6.779 12.377 1.00 88.06 81 PHE A N 1
ATOM 586 C CA . PHE A 1 81 ? -3.308 7.397 12.581 1.00 88.06 81 PHE A CA 1
ATOM 587 C C . PHE A 1 81 ? -2.479 6.532 13.529 1.00 88.06 81 PHE A C 1
ATOM 589 O O . PHE A 1 81 ? -2.961 6.122 14.589 1.00 88.06 81 PHE A O 1
ATOM 596 N N . ALA A 1 82 ? -1.231 6.275 13.146 1.00 91.00 82 ALA A N 1
ATOM 597 C CA . ALA A 1 82 ? -0.212 5.656 13.982 1.00 91.00 82 ALA A CA 1
ATOM 598 C C . ALA A 1 82 ? 1.026 6.558 13.966 1.00 91.00 82 ALA A C 1
ATOM 600 O O . ALA A 1 82 ? 1.469 6.975 12.895 1.00 91.00 82 ALA A O 1
ATOM 601 N N . GLY A 1 83 ? 1.563 6.863 15.146 1.00 87.56 83 GLY A N 1
ATOM 602 C CA . GLY A 1 83 ? 2.603 7.879 15.321 1.00 87.56 83 GLY A CA 1
ATOM 603 C C . GLY A 1 83 ? 2.026 9.280 15.556 1.00 87.56 83 GLY A C 1
ATOM 604 O O . GLY A 1 83 ? 0.825 9.507 15.430 1.00 87.56 83 GLY A O 1
ATOM 605 N N . GLY A 1 84 ? 2.890 10.221 15.940 1.00 81.12 84 GLY A N 1
ATOM 606 C CA . GLY A 1 84 ? 2.493 11.580 16.323 1.00 81.12 84 GLY A CA 1
ATOM 607 C C . GLY A 1 84 ? 3.416 12.183 17.382 1.00 81.12 84 GLY A C 1
ATOM 608 O O . GLY A 1 84 ? 4.008 11.460 18.182 1.00 81.12 84 GLY A O 1
ATOM 609 N N . ASN A 1 85 ? 3.573 13.513 17.357 1.00 79.19 85 ASN A N 1
ATOM 610 C CA . ASN A 1 85 ? 4.373 14.316 18.297 1.00 79.19 85 ASN A CA 1
ATOM 611 C C . ASN A 1 85 ? 5.648 13.618 18.829 1.00 79.19 85 ASN A C 1
ATOM 613 O O . ASN A 1 85 ? 5.775 13.355 20.026 1.00 79.19 85 ASN A O 1
ATOM 617 N N . GLY A 1 86 ? 6.574 13.276 17.925 1.00 77.44 86 GLY A N 1
ATOM 618 C CA . GLY A 1 86 ? 7.875 12.683 18.265 1.00 77.44 86 GLY A CA 1
ATOM 619 C C . GLY A 1 86 ? 7.900 11.159 18.429 1.00 77.44 86 GLY A C 1
ATOM 620 O O . GLY A 1 86 ? 8.953 10.619 18.756 1.00 77.44 86 GLY A O 1
ATOM 621 N N . ALA A 1 87 ? 6.786 10.465 18.185 1.00 84.62 87 ALA A N 1
ATOM 622 C CA . ALA A 1 87 ? 6.747 9.013 18.043 1.00 84.62 87 ALA A CA 1
ATOM 623 C C . ALA A 1 87 ? 6.541 8.608 16.578 1.00 84.62 87 ALA A C 1
ATOM 625 O O . ALA A 1 87 ? 5.655 9.135 15.900 1.00 84.62 87 ALA A O 1
ATOM 626 N N . GLU A 1 88 ? 7.352 7.661 16.115 1.00 89.38 88 GLU A N 1
ATOM 627 C CA . GLU A 1 88 ? 7.208 7.030 14.804 1.00 89.38 88 GLU A CA 1
ATOM 628 C C . GLU A 1 88 ? 6.008 6.077 14.805 1.00 89.38 88 GLU A C 1
ATOM 630 O O . GLU A 1 88 ? 5.679 5.448 15.816 1.00 89.38 88 GLU A O 1
ATOM 635 N N . GLY A 1 89 ? 5.309 6.044 13.676 1.00 90.00 89 GLY A N 1
ATOM 636 C CA . GLY A 1 89 ? 4.153 5.192 13.463 1.00 90.00 89 GLY A CA 1
ATOM 637 C C . GLY A 1 89 ? 4.538 3.924 12.731 1.00 90.00 89 GLY A C 1
ATOM 638 O O . GLY A 1 89 ? 4.771 3.981 11.527 1.00 90.00 89 GLY A O 1
ATOM 639 N N . ASP A 1 90 ? 4.509 2.799 13.438 1.00 92.06 90 ASP A N 1
ATOM 640 C CA . ASP A 1 90 ? 4.765 1.492 12.843 1.00 92.06 90 ASP A CA 1
ATOM 641 C C . ASP A 1 90 ? 3.510 0.621 12.894 1.00 92.06 90 ASP A C 1
ATOM 643 O O . ASP A 1 90 ? 2.862 0.481 13.938 1.00 92.06 90 ASP A O 1
ATOM 647 N N 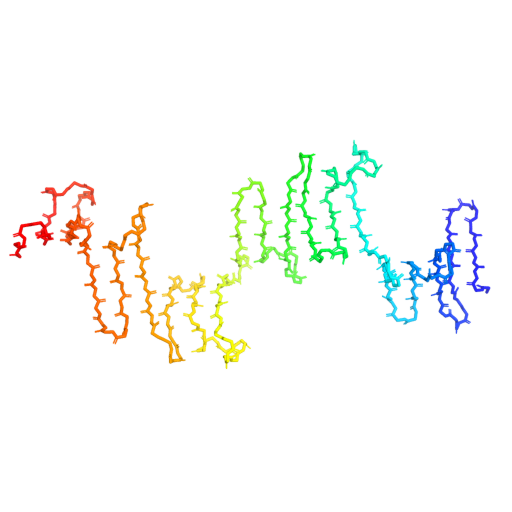. VAL A 1 91 ? 3.191 -0.026 11.774 1.00 94.19 91 VAL A N 1
ATOM 648 C CA . VAL A 1 91 ? 2.148 -1.059 11.711 1.00 94.19 91 VAL A CA 1
ATOM 649 C C . VAL A 1 91 ? 2.787 -2.377 11.309 1.00 94.19 91 VAL A C 1
ATOM 651 O O . VAL A 1 91 ? 3.326 -2.516 10.210 1.00 94.19 91 VAL A O 1
ATOM 654 N N . LEU A 1 92 ? 2.702 -3.364 12.203 1.00 93.12 92 LEU A N 1
ATOM 655 C CA . LEU A 1 92 ? 3.258 -4.696 11.996 1.00 93.12 92 LEU A CA 1
ATOM 656 C C . LEU A 1 92 ? 2.154 -5.748 11.945 1.00 93.12 92 LEU A C 1
ATOM 658 O O . LEU A 1 92 ? 1.393 -5.910 12.900 1.00 93.12 92 LEU A O 1
ATOM 662 N N . LEU A 1 93 ? 2.138 -6.536 10.871 1.00 94.38 93 LEU A N 1
ATOM 663 C CA . LEU A 1 93 ? 1.337 -7.754 10.789 1.00 94.38 93 LEU A CA 1
ATOM 664 C C . LEU A 1 93 ? 2.257 -8.960 10.928 1.00 94.38 93 LEU A C 1
ATOM 666 O O . LEU A 1 93 ? 3.231 -9.124 10.184 1.00 94.38 93 LEU A O 1
ATOM 670 N N . LYS A 1 94 ? 1.949 -9.794 11.921 1.00 93.38 94 LYS A N 1
ATOM 671 C CA . LYS A 1 94 ? 2.761 -10.945 12.305 1.00 93.38 94 LYS A CA 1
ATOM 672 C C . LYS A 1 94 ? 2.119 -12.261 11.888 1.00 93.38 94 LYS A C 1
ATOM 674 O O . LYS A 1 94 ? 0.897 -12.393 11.865 1.00 93.38 94 LYS A O 1
ATOM 679 N N . SER A 1 95 ? 2.952 -13.259 11.614 1.00 92.56 95 SER A N 1
ATOM 680 C CA . SER A 1 95 ? 2.507 -14.641 11.459 1.00 92.56 95 SER A CA 1
ATOM 681 C C . SER A 1 95 ? 2.023 -15.210 12.798 1.00 92.56 95 SER A C 1
ATOM 683 O O . SER A 1 95 ? 2.298 -14.666 13.870 1.00 92.56 95 SER A O 1
ATOM 685 N N . ARG A 1 96 ? 1.361 -16.374 12.761 1.00 92.00 96 ARG A N 1
ATOM 686 C CA . ARG A 1 96 ? 0.983 -17.117 13.978 1.00 92.00 96 ARG A CA 1
ATOM 687 C C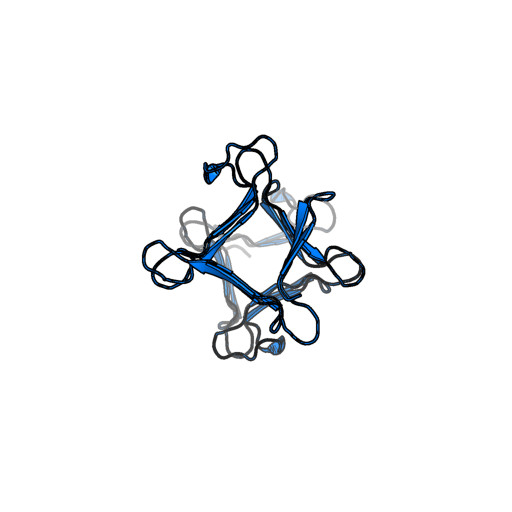 . ARG A 1 96 ? 2.192 -17.476 14.859 1.00 92.00 96 ARG A C 1
ATOM 689 O O . ARG A 1 96 ? 2.026 -17.668 16.058 1.00 92.00 96 ARG A O 1
ATOM 696 N N . ALA A 1 97 ? 3.387 -17.565 14.274 1.00 92.88 97 ALA A N 1
ATOM 697 C CA . ALA A 1 97 ? 4.635 -17.822 14.988 1.00 92.88 97 ALA A CA 1
ATOM 698 C C . ALA A 1 97 ? 5.285 -16.544 15.565 1.00 92.88 97 ALA A C 1
ATOM 700 O O . ALA A 1 97 ? 6.304 -16.635 16.243 1.00 92.88 97 ALA A O 1
ATOM 701 N N . GLY A 1 98 ? 4.704 -15.360 15.327 1.00 91.62 98 GLY A N 1
ATOM 702 C CA . GLY A 1 98 ? 5.182 -14.071 15.844 1.00 91.62 98 GLY A CA 1
ATOM 703 C C . GLY A 1 98 ? 6.189 -13.338 14.948 1.00 91.62 98 GLY A C 1
ATOM 704 O O . GLY A 1 98 ? 6.631 -12.238 15.299 1.00 91.62 98 GLY A O 1
ATOM 705 N N . GLU A 1 99 ? 6.531 -13.912 13.794 1.00 94.25 99 GLU A N 1
ATOM 706 C CA . GLU A 1 99 ? 7.417 -13.319 12.784 1.00 94.25 99 GLU A CA 1
ATOM 707 C C . GLU A 1 99 ? 6.734 -12.138 12.097 1.00 94.25 99 GLU A C 1
ATOM 709 O O . GLU A 1 99 ? 5.543 -12.211 11.806 1.00 94.25 99 GLU A O 1
ATOM 714 N N . ASN A 1 100 ? 7.472 -11.081 11.765 1.00 91.81 100 ASN A N 1
ATOM 715 C CA . ASN A 1 100 ? 6.926 -9.987 10.958 1.00 91.81 100 ASN A CA 1
ATOM 716 C C . ASN A 1 100 ? 6.758 -10.447 9.502 1.00 91.81 100 ASN A C 1
ATOM 718 O O . ASN A 1 100 ? 7.668 -11.077 8.961 1.00 91.81 100 ASN A O 1
ATOM 722 N N . ARG A 1 101 ? 5.606 -10.132 8.896 1.00 93.31 101 ARG A N 1
ATOM 723 C CA . ARG A 1 101 ? 5.294 -10.411 7.481 1.00 93.31 101 ARG A CA 1
ATOM 724 C C . ARG A 1 101 ? 4.994 -9.150 6.680 1.00 93.31 101 ARG A C 1
ATOM 726 O O . ARG A 1 101 ? 5.304 -9.101 5.498 1.00 93.31 101 ARG A O 1
ATOM 733 N N . ILE A 1 102 ? 4.388 -8.153 7.321 1.00 96.06 102 ILE A N 1
ATOM 734 C CA . ILE A 1 102 ? 4.173 -6.823 6.747 1.00 96.06 102 ILE A CA 1
ATOM 735 C C . ILE A 1 102 ? 4.624 -5.806 7.786 1.00 96.06 102 ILE A C 1
ATOM 737 O O . ILE A 1 102 ? 4.280 -5.942 8.965 1.00 96.06 102 ILE A O 1
ATOM 741 N N . HIS A 1 103 ? 5.394 -4.813 7.352 1.00 95.25 103 HIS A N 1
ATOM 742 C CA . HIS A 1 103 ? 5.826 -3.700 8.187 1.00 95.25 103 HIS A CA 1
ATOM 743 C C . HIS A 1 103 ? 5.715 -2.391 7.403 1.00 95.25 103 HIS A C 1
ATOM 745 O O . HIS A 1 103 ? 6.397 -2.224 6.392 1.00 95.25 103 HIS A O 1
ATOM 751 N N . LEU A 1 104 ? 4.841 -1.501 7.872 1.00 95.25 104 LEU A N 1
ATOM 752 C CA . LEU A 1 104 ? 4.744 -0.109 7.436 1.00 95.25 104 LEU A CA 1
ATOM 753 C C . LEU A 1 104 ? 5.496 0.744 8.460 1.00 95.25 104 LEU A C 1
ATOM 755 O O . LEU A 1 104 ? 5.069 0.774 9.611 1.00 95.25 104 LEU A O 1
ATOM 759 N N . ASP A 1 105 ? 6.580 1.395 8.045 1.00 93.12 105 ASP A N 1
ATOM 760 C CA . ASP A 1 105 ? 7.464 2.192 8.910 1.00 93.12 105 ASP A CA 1
ATOM 761 C C . ASP A 1 105 ? 7.480 3.646 8.460 1.00 93.12 105 ASP A C 1
ATOM 763 O O . ASP A 1 105 ? 7.959 3.980 7.368 1.00 93.12 105 ASP A O 1
ATOM 767 N N . ALA A 1 106 ? 6.962 4.513 9.324 1.00 91.00 106 ALA A N 1
ATOM 768 C CA . ALA A 1 106 ? 6.923 5.944 9.069 1.00 91.00 106 ALA A CA 1
ATOM 769 C C . ALA A 1 106 ? 8.272 6.646 9.304 1.00 91.00 106 ALA A C 1
ATOM 771 O O . ALA A 1 106 ? 8.515 7.679 8.679 1.00 91.00 106 ALA A O 1
ATOM 772 N N . GLY A 1 107 ? 9.142 6.120 10.172 1.00 89.06 107 GLY A N 1
ATOM 773 C CA . GLY A 1 107 ? 10.456 6.700 10.466 1.00 89.06 107 GLY A CA 1
ATOM 774 C C . GLY A 1 107 ? 11.412 6.602 9.277 1.00 89.06 107 GLY A C 1
ATOM 775 O O . GLY A 1 107 ? 12.075 7.576 8.910 1.00 89.06 107 GLY A O 1
ATOM 776 N N . GLY A 1 108 ? 11.439 5.436 8.626 1.00 88.00 108 GLY A N 1
ATOM 777 C CA . GLY A 1 108 ? 12.226 5.187 7.418 1.00 88.00 108 GLY A CA 1
ATOM 778 C C . GLY A 1 108 ? 11.488 5.443 6.100 1.00 88.00 108 GLY A C 1
ATOM 779 O O . GLY A 1 108 ? 12.135 5.520 5.054 1.00 88.00 108 GLY A O 1
ATOM 780 N N . GLY A 1 109 ? 10.156 5.563 6.128 1.00 90.50 109 GLY A N 1
ATOM 781 C CA . GLY A 1 109 ? 9.320 5.669 4.927 1.00 90.50 109 GLY A CA 1
ATOM 782 C C . GLY A 1 109 ? 9.304 4.383 4.094 1.00 90.50 109 GLY A C 1
ATOM 783 O O . GLY A 1 109 ? 9.215 4.441 2.867 1.00 90.50 109 GLY A O 1
ATOM 784 N N . ASN A 1 110 ? 9.442 3.231 4.753 1.00 93.12 110 ASN A N 1
ATOM 785 C CA . ASN A 1 110 ? 9.628 1.935 4.109 1.00 93.12 110 ASN A CA 1
ATOM 786 C C . ASN A 1 110 ? 8.383 1.049 4.245 1.00 93.12 110 ASN A C 1
ATOM 788 O O . ASN A 1 110 ? 7.650 1.105 5.234 1.00 93.12 110 ASN A O 1
ATOM 792 N N . LEU A 1 111 ? 8.198 0.169 3.260 1.00 95.31 111 LEU A N 1
ATOM 793 C CA . LEU A 1 111 ? 7.286 -0.968 3.332 1.00 95.31 111 LEU A CA 1
ATOM 794 C C . LEU A 1 111 ? 8.092 -2.252 3.133 1.00 95.31 111 LEU A C 1
ATOM 796 O O . LEU A 1 111 ? 8.746 -2.421 2.104 1.00 95.31 111 LEU A O 1
ATOM 800 N N . TRP A 1 112 ? 7.997 -3.173 4.090 1.00 93.06 112 TRP A N 1
ATOM 801 C CA . TRP A 1 112 ? 8.502 -4.535 3.930 1.00 93.06 112 TRP A CA 1
ATOM 802 C C . TRP A 1 112 ? 7.349 -5.515 3.764 1.00 93.06 112 TRP A C 1
ATOM 804 O O . TRP A 1 112 ? 6.406 -5.518 4.561 1.00 93.06 112 TRP A O 1
ATOM 814 N N . LEU A 1 113 ? 7.468 -6.368 2.749 1.00 95.12 113 LEU A N 1
ATOM 815 C CA . LEU A 1 113 ? 6.575 -7.485 2.462 1.00 95.12 113 LEU A CA 1
ATOM 816 C C . LEU A 1 113 ? 7.398 -8.777 2.494 1.00 95.12 113 LEU A C 1
ATOM 818 O O . LEU A 1 113 ? 8.480 -8.837 1.911 1.00 95.12 113 LEU A O 1
ATOM 822 N N . GLY A 1 114 ? 6.893 -9.800 3.179 1.00 92.75 114 GLY A N 1
ATOM 823 C CA . GLY A 1 114 ? 7.559 -11.098 3.301 1.00 92.75 114 GLY A CA 1
ATOM 824 C C . GLY A 1 114 ? 8.659 -11.131 4.370 1.00 92.75 114 GLY A C 1
ATOM 825 O O . GLY A 1 114 ? 8.615 -10.416 5.374 1.00 92.75 114 GLY A O 1
ATOM 826 N N . GLY A 1 115 ? 9.637 -12.017 4.173 1.00 89.62 115 GLY A N 1
ATOM 827 C CA . GLY A 1 115 ? 10.705 -12.307 5.129 1.00 89.62 115 GLY A CA 1
ATOM 828 C C . GLY A 1 115 ? 10.359 -13.443 6.098 1.00 89.62 115 GLY A C 1
ATOM 829 O O . GLY A 1 115 ? 9.214 -13.873 6.221 1.00 89.62 115 GLY A O 1
ATOM 830 N N . ASN A 1 116 ? 11.380 -13.957 6.793 1.00 89.94 116 ASN A N 1
ATOM 831 C CA . ASN A 1 116 ? 11.253 -15.097 7.714 1.00 89.94 116 ASN A CA 1
ATOM 832 C C . ASN A 1 116 ? 10.640 -16.349 7.047 1.00 89.94 116 ASN A C 1
ATOM 834 O O . ASN A 1 116 ? 9.749 -16.991 7.597 1.00 89.94 116 ASN A O 1
ATOM 838 N N . GLY A 1 117 ? 11.117 -16.690 5.844 1.00 87.44 117 GLY A N 1
ATOM 839 C CA . GLY A 1 117 ? 10.684 -17.889 5.116 1.00 87.44 117 GLY A CA 1
ATOM 840 C C . GLY A 1 117 ? 9.343 -17.748 4.396 1.00 87.44 117 GLY A C 1
ATOM 841 O O . GLY A 1 117 ? 8.685 -18.754 4.147 1.00 87.44 117 GLY A O 1
ATOM 842 N N . ALA A 1 118 ? 8.927 -16.520 4.093 1.00 91.94 118 ALA A N 1
ATOM 843 C CA . ALA A 1 118 ? 7.772 -16.252 3.257 1.00 91.94 118 ALA A CA 1
ATOM 844 C C . ALA A 1 118 ? 8.045 -15.136 2.263 1.00 91.94 118 ALA A C 1
ATOM 846 O O . ALA A 1 118 ? 8.761 -14.179 2.571 1.00 91.94 118 ALA A O 1
ATOM 847 N N . ASP A 1 119 ? 7.426 -15.279 1.105 1.00 92.00 119 ASP A N 1
ATOM 848 C CA . ASP A 1 119 ? 7.577 -14.365 -0.010 1.00 92.00 119 ASP A CA 1
ATOM 849 C C . ASP A 1 119 ? 6.700 -13.127 0.191 1.00 92.00 119 ASP A C 1
ATOM 851 O O . ASP A 1 119 ? 5.697 -13.143 0.919 1.00 92.00 119 ASP A O 1
ATOM 855 N N . GLY A 1 120 ? 7.166 -12.018 -0.368 1.00 92.50 120 GLY A N 1
ATOM 856 C CA . GLY A 1 120 ? 6.536 -10.716 -0.250 1.00 92.50 120 GLY A CA 1
ATOM 857 C C . GLY A 1 120 ? 6.083 -10.236 -1.609 1.00 92.50 120 GLY A C 1
ATOM 858 O O . GLY A 1 120 ? 6.874 -9.619 -2.315 1.00 92.50 120 GLY A O 1
ATOM 859 N N . ASP A 1 121 ? 4.819 -10.480 -1.932 1.00 93.56 121 ASP A N 1
ATOM 860 C CA . ASP A 1 121 ? 4.269 -10.114 -3.233 1.00 93.56 121 ASP A CA 1
ATOM 861 C C . ASP A 1 121 ? 3.416 -8.849 -3.133 1.00 93.56 121 ASP A C 1
ATOM 863 O O . ASP A 1 121 ? 2.678 -8.642 -2.162 1.00 93.56 121 ASP A O 1
ATOM 867 N N . LEU A 1 122 ? 3.482 -8.012 -4.170 1.00 94.50 122 LEU A N 1
ATOM 868 C CA . LEU A 1 122 ? 2.523 -6.932 -4.394 1.00 94.50 122 LEU A CA 1
ATOM 869 C C . LEU A 1 122 ? 1.699 -7.252 -5.639 1.00 94.50 122 LEU A C 1
ATOM 871 O O . LEU A 1 122 ? 2.229 -7.302 -6.749 1.00 94.50 122 LEU A O 1
ATOM 875 N N . VAL A 1 123 ? 0.392 -7.429 -5.450 1.00 92.88 123 VAL A N 1
ATOM 876 C CA . VAL A 1 123 ? -0.537 -7.841 -6.508 1.00 92.88 123 VAL A CA 1
ATOM 877 C C . VAL A 1 123 ? -1.650 -6.813 -6.649 1.00 92.88 123 VAL A C 1
ATOM 879 O O . VAL A 1 123 ? -2.269 -6.417 -5.661 1.00 92.88 123 VAL A O 1
ATOM 882 N N . MET A 1 124 ? -1.922 -6.386 -7.881 1.00 93.00 124 MET A N 1
ATOM 883 C CA . MET A 1 124 ? -3.020 -5.476 -8.206 1.00 93.00 124 MET A CA 1
ATOM 884 C C . MET A 1 124 ? -3.949 -6.126 -9.224 1.00 93.00 124 MET A C 1
ATOM 886 O O . MET A 1 124 ? -3.500 -6.671 -10.234 1.00 93.00 124 MET A O 1
ATOM 890 N N . PHE A 1 125 ? -5.249 -6.026 -8.963 1.00 91.31 125 PHE A N 1
ATOM 891 C CA . PHE A 1 125 ? -6.300 -6.588 -9.800 1.00 91.31 125 PHE A CA 1
ATOM 892 C C . PHE A 1 125 ? -7.130 -5.482 -10.444 1.00 91.31 125 PHE A C 1
ATOM 894 O O . PHE A 1 125 ? -7.380 -4.428 -9.853 1.00 91.31 125 PHE A O 1
ATOM 901 N N . ARG A 1 126 ? -7.610 -5.767 -11.650 1.00 90.94 126 ARG A N 1
ATOM 902 C CA . ARG A 1 126 ? -8.694 -5.020 -12.290 1.00 90.94 126 ARG A CA 1
ATOM 903 C C . ARG A 1 126 ? -10.016 -5.240 -11.542 1.00 90.94 126 ARG A C 1
ATOM 905 O O . ARG A 1 126 ? -10.172 -6.210 -10.806 1.00 90.94 126 ARG A O 1
ATOM 912 N N . ASN A 1 127 ? -10.966 -4.323 -11.707 1.00 91.44 127 ASN A N 1
ATOM 913 C CA . ASN A 1 127 ? -12.217 -4.311 -10.935 1.00 91.44 127 ASN A CA 1
ATOM 914 C C . ASN A 1 127 ? -13.155 -5.502 -11.214 1.00 91.44 127 ASN A C 1
ATOM 916 O O . ASN A 1 127 ? -14.042 -5.778 -10.412 1.00 91.44 127 ASN A O 1
ATOM 920 N N . ASP A 1 128 ? -12.987 -6.160 -12.354 1.00 90.56 128 ASP A N 1
ATOM 921 C CA . ASP A 1 128 ? -13.743 -7.314 -12.843 1.00 90.56 128 ASP A CA 1
ATOM 922 C C . ASP A 1 128 ? -12.976 -8.643 -12.706 1.00 90.56 128 ASP A C 1
ATOM 924 O O . ASP A 1 128 ? -13.522 -9.678 -13.082 1.00 90.56 128 ASP A O 1
ATOM 928 N N . ALA A 1 129 ? -11.747 -8.633 -12.170 1.00 91.25 129 ALA A N 1
ATOM 929 C CA . ALA A 1 129 ? -10.964 -9.846 -11.928 1.00 91.25 129 ALA A CA 1
ATOM 930 C C . ALA A 1 129 ? -11.348 -10.547 -10.616 1.00 91.25 129 ALA A C 1
ATOM 932 O O . ALA A 1 129 ? -11.791 -9.923 -9.646 1.00 91.25 129 ALA A O 1
ATOM 933 N N . GLU A 1 130 ? -11.111 -11.857 -10.565 1.00 91.31 130 GLU A N 1
ATOM 934 C CA . GLU A 1 130 ? -11.257 -12.657 -9.352 1.00 91.31 130 GLU A CA 1
ATOM 935 C C . GLU A 1 130 ? -10.071 -12.436 -8.396 1.00 91.31 130 GLU A C 1
ATOM 937 O O . GLU A 1 130 ? -8.931 -12.830 -8.661 1.00 91.31 130 GLU A O 1
ATOM 942 N N . HIS A 1 131 ? -10.339 -11.830 -7.235 1.00 88.88 131 HIS A N 1
ATOM 943 C CA . HIS A 1 131 ? -9.314 -11.603 -6.218 1.00 88.88 131 HIS A CA 1
ATOM 944 C C . HIS A 1 131 ? -8.735 -12.931 -5.705 1.00 88.88 131 HIS A C 1
ATOM 946 O O . HIS A 1 131 ? -9.454 -13.776 -5.175 1.00 88.88 131 HIS A O 1
ATOM 952 N N . GLY A 1 132 ? -7.410 -13.079 -5.786 1.00 88.31 132 GLY A N 1
ATOM 953 C CA . GLY A 1 132 ? -6.685 -14.285 -5.367 1.00 88.31 132 GLY A CA 1
ATOM 954 C C . GLY A 1 132 ? -6.318 -15.231 -6.513 1.00 88.31 132 GLY A C 1
ATOM 955 O O . GLY A 1 132 ? -5.486 -16.115 -6.315 1.00 88.31 132 GLY A O 1
ATOM 956 N N . ASN A 1 133 ? -6.852 -15.020 -7.719 1.00 90.81 133 ASN A N 1
ATOM 957 C CA . ASN A 1 133 ? -6.374 -15.696 -8.920 1.00 90.81 133 ASN A CA 1
ATOM 958 C C . ASN A 1 133 ? -5.243 -14.879 -9.565 1.00 90.81 133 ASN A C 1
ATOM 960 O O . ASN A 1 133 ? -5.499 -13.978 -10.359 1.00 90.81 133 ASN A O 1
ATOM 964 N N . LEU A 1 134 ? -3.982 -15.193 -9.244 1.00 89.12 134 LEU A N 1
ATOM 965 C CA . LEU A 1 134 ? -2.810 -14.436 -9.723 1.00 89.12 134 LEU A CA 1
ATOM 966 C C . LEU A 1 134 ? -2.711 -14.327 -11.254 1.00 89.12 134 LEU A C 1
ATOM 968 O O . LEU A 1 134 ? -2.115 -13.378 -11.753 1.00 89.12 134 LEU A O 1
ATOM 972 N N . ALA A 1 135 ? -3.324 -15.246 -12.008 1.00 87.38 135 ALA A N 1
ATOM 973 C CA . ALA A 1 135 ? -3.353 -15.172 -13.469 1.00 87.38 135 ALA A CA 1
ATOM 974 C C . ALA A 1 135 ? -4.181 -13.985 -14.002 1.00 87.38 135 ALA A C 1
ATOM 976 O O . ALA A 1 135 ? -4.021 -13.599 -15.159 1.00 87.38 135 ALA A O 1
ATOM 977 N N . GLU A 1 136 ? -5.059 -13.412 -13.174 1.00 90.12 136 GLU A N 1
ATOM 978 C CA . GLU A 1 136 ? -5.892 -12.254 -13.513 1.00 90.12 136 GLU A CA 1
ATOM 979 C C . GLU A 1 136 ? -5.346 -10.924 -12.979 1.00 90.12 136 GLU A C 1
ATOM 981 O O . GLU A 1 136 ? -5.976 -9.877 -13.162 1.00 90.12 136 GLU A O 1
ATOM 986 N N . ALA A 1 137 ? -4.182 -10.944 -12.326 1.00 91.00 137 ALA A N 1
ATOM 987 C CA . ALA A 1 137 ? -3.518 -9.733 -11.870 1.00 91.00 137 ALA A CA 1
ATOM 988 C C . ALA A 1 137 ? -3.069 -8.874 -13.064 1.00 91.00 137 ALA A C 1
ATOM 990 O O . ALA A 1 137 ? -2.554 -9.382 -14.059 1.00 91.00 137 ALA A O 1
ATOM 991 N N . SER A 1 138 ? -3.242 -7.556 -12.954 1.00 89.62 138 SER A N 1
ATOM 992 C CA . SER A 1 138 ? -2.753 -6.591 -13.948 1.00 89.62 138 SER A CA 1
ATOM 993 C C . SER A 1 138 ? -1.326 -6.123 -13.657 1.00 89.62 138 SER A C 1
ATOM 995 O O . SER A 1 138 ? -0.611 -5.718 -14.572 1.00 89.62 138 SER A O 1
ATOM 997 N N . VAL A 1 139 ? -0.925 -6.149 -12.382 1.00 91.75 139 VAL A N 1
ATOM 998 C CA . VAL A 1 139 ? 0.451 -5.910 -11.930 1.00 91.75 139 VAL A CA 1
ATOM 999 C C . VAL A 1 139 ? 0.780 -6.936 -10.855 1.00 91.75 139 VAL A C 1
ATOM 1001 O O . VAL A 1 139 ? 0.005 -7.101 -9.910 1.00 91.75 139 VAL A O 1
ATOM 1004 N N . HIS A 1 140 ? 1.927 -7.596 -10.988 1.00 92.44 140 HIS A N 1
ATOM 1005 C CA . HIS A 1 140 ? 2.441 -8.529 -9.991 1.00 92.44 140 HIS A CA 1
ATOM 1006 C C . HIS A 1 140 ? 3.947 -8.317 -9.813 1.00 92.44 140 HIS A C 1
ATOM 1008 O O . HIS A 1 140 ? 4.717 -8.495 -10.756 1.00 92.44 140 HIS A O 1
ATOM 1014 N N . ILE A 1 141 ? 4.352 -7.903 -8.612 1.00 92.88 141 ILE A N 1
ATOM 1015 C CA . ILE A 1 141 ? 5.750 -7.876 -8.177 1.00 92.88 141 ILE A CA 1
ATOM 1016 C C . ILE A 1 141 ? 5.939 -9.090 -7.274 1.00 92.88 141 ILE A C 1
ATOM 1018 O O . ILE A 1 141 ? 5.420 -9.097 -6.158 1.00 92.88 141 ILE A O 1
ATOM 1022 N N . ASP A 1 142 ? 6.640 -10.092 -7.790 1.00 90.19 142 ASP A N 1
ATOM 1023 C CA . ASP A 1 142 ? 6.868 -11.383 -7.147 1.00 90.19 142 ASP A CA 1
ATOM 1024 C C . ASP A 1 142 ? 8.193 -11.345 -6.377 1.00 90.19 142 ASP A C 1
ATOM 1026 O O . ASP A 1 142 ? 9.272 -11.168 -6.963 1.00 90.19 142 ASP A O 1
ATOM 1030 N N . GLY A 1 143 ? 8.110 -11.488 -5.055 1.00 88.62 143 GLY A N 1
ATOM 1031 C CA . GLY A 1 143 ? 9.280 -11.448 -4.183 1.00 88.62 143 GLY A CA 1
ATOM 1032 C C . GLY A 1 143 ? 10.119 -12.729 -4.216 1.00 88.62 143 GLY A C 1
ATOM 1033 O O . GLY A 1 143 ? 11.312 -12.674 -3.904 1.00 88.62 143 GLY A O 1
ATOM 1034 N N . GLN A 1 144 ? 9.525 -13.864 -4.592 1.00 89.88 144 GLN A N 1
ATOM 1035 C CA . GLN A 1 144 ? 10.180 -15.172 -4.618 1.00 89.88 144 GLN A CA 1
ATOM 1036 C C . GLN A 1 144 ? 11.084 -15.318 -5.842 1.00 89.88 144 GLN A C 1
ATOM 1038 O O . GLN A 1 144 ? 12.250 -15.708 -5.733 1.00 89.88 144 GLN A O 1
ATOM 1043 N N . GLU A 1 145 ? 10.534 -15.010 -7.014 1.00 89.00 145 GLU A N 1
ATOM 1044 C CA . GLU A 1 145 ? 11.217 -15.165 -8.298 1.00 89.00 145 GLU A CA 1
ATOM 1045 C C . GLU A 1 145 ? 11.925 -13.879 -8.751 1.00 89.00 145 GLU A C 1
ATOM 1047 O O . GLU A 1 145 ? 12.673 -13.902 -9.728 1.00 89.00 145 GLU A O 1
ATOM 1052 N N . ALA A 1 146 ? 11.722 -12.770 -8.027 1.00 84.31 146 ALA A N 1
ATOM 1053 C CA . ALA A 1 146 ? 12.188 -11.428 -8.382 1.00 84.31 146 ALA A CA 1
ATOM 1054 C C . ALA A 1 146 ? 11.658 -10.946 -9.748 1.00 84.31 146 ALA A C 1
ATOM 1056 O O . ALA A 1 146 ? 12.350 -10.243 -10.491 1.00 84.31 146 ALA A O 1
ATOM 1057 N N . ASN A 1 147 ? 10.418 -11.322 -10.071 1.00 84.19 147 ASN A N 1
ATOM 1058 C CA . ASN A 1 147 ? 9.757 -10.995 -11.331 1.00 84.19 147 ASN A CA 1
ATOM 1059 C C . ASN A 1 147 ? 8.834 -9.775 -11.187 1.00 84.19 147 ASN A C 1
ATOM 1061 O O . ASN A 1 147 ? 8.204 -9.561 -10.153 1.00 84.19 147 ASN A O 1
ATOM 1065 N N . VAL A 1 148 ? 8.721 -8.985 -12.260 1.00 89.50 148 VAL A N 1
ATOM 1066 C CA . VAL A 1 148 ? 7.737 -7.899 -12.378 1.00 89.50 148 VAL A CA 1
ATOM 1067 C C . VAL A 1 148 ? 6.904 -8.133 -13.629 1.00 89.50 148 VAL A C 1
ATOM 1069 O O . VAL A 1 148 ? 7.413 -8.062 -14.747 1.00 89.50 148 VAL A O 1
ATOM 1072 N N . PHE A 1 149 ? 5.616 -8.384 -13.433 1.00 85.19 149 PHE A N 1
ATOM 1073 C CA . PHE A 1 149 ? 4.637 -8.530 -14.500 1.00 85.19 149 PHE A CA 1
ATOM 1074 C C . PHE A 1 149 ? 3.793 -7.257 -14.598 1.00 85.19 149 PHE A C 1
ATOM 1076 O O . PHE A 1 149 ? 3.270 -6.770 -13.592 1.00 85.19 149 PHE A O 1
ATOM 1083 N N . ALA A 1 150 ? 3.651 -6.736 -15.816 1.00 88.56 150 ALA A N 1
ATOM 1084 C CA . ALA A 1 150 ? 2.756 -5.636 -16.155 1.00 88.56 150 ALA A CA 1
ATOM 1085 C C . ALA A 1 150 ? 1.906 -6.054 -17.361 1.00 88.56 150 ALA A C 1
ATOM 1087 O O . ALA A 1 150 ? 2.453 -6.431 -18.399 1.00 88.56 150 ALA A O 1
ATOM 1088 N N . GLY A 1 151 ? 0.583 -6.002 -17.214 1.00 85.38 151 GLY A N 1
ATOM 1089 C CA . GLY A 1 151 ? -0.364 -6.614 -18.150 1.00 85.38 151 GLY A CA 1
ATOM 1090 C C . GLY A 1 151 ? -0.710 -8.061 -17.778 1.00 85.38 151 GLY A C 1
ATOM 1091 O O . GLY A 1 151 ? -0.167 -8.623 -16.830 1.00 85.38 151 GLY A O 1
ATOM 1092 N N . GLY A 1 152 ? -1.642 -8.661 -18.520 1.00 77.69 152 GLY A N 1
ATOM 1093 C CA . GLY A 1 152 ? -2.217 -9.977 -18.215 1.00 77.69 152 GLY A CA 1
ATOM 1094 C C . GLY A 1 152 ? -3.745 -9.979 -18.307 1.00 77.69 152 GLY A C 1
ATOM 1095 O O . GLY A 1 152 ? -4.380 -8.928 -18.242 1.00 77.69 152 GLY A O 1
ATOM 1096 N N . ASN A 1 153 ? -4.336 -11.159 -18.527 1.00 77.19 153 ASN A N 1
ATOM 1097 C CA . ASN A 1 153 ? -5.788 -11.388 -18.616 1.00 77.19 153 ASN A CA 1
ATOM 1098 C C . ASN A 1 153 ? -6.579 -10.289 -19.368 1.00 77.19 153 ASN A C 1
ATOM 1100 O O . ASN A 1 153 ? -7.512 -9.671 -18.849 1.00 77.19 153 ASN A O 1
ATOM 1104 N N . GLY A 1 154 ? -6.164 -10.000 -20.605 1.00 75.81 154 GLY A N 1
ATOM 1105 C CA . GLY A 1 154 ? -6.832 -9.027 -21.476 1.00 75.81 154 GLY A CA 1
ATOM 1106 C C . GLY A 1 154 ? -6.497 -7.555 -21.209 1.00 75.81 154 GLY A C 1
ATOM 1107 O O . GLY A 1 154 ? -7.150 -6.688 -21.785 1.00 75.81 154 GLY A O 1
ATOM 1108 N N . ALA A 1 155 ? -5.512 -7.258 -20.357 1.00 82.62 155 ALA A N 1
ATOM 1109 C CA . ALA A 1 155 ? -4.877 -5.946 -20.264 1.00 82.62 155 ALA A CA 1
ATOM 1110 C C . ALA A 1 155 ? -3.466 -6.000 -20.869 1.00 82.62 155 ALA A C 1
ATOM 1112 O O . ALA A 1 155 ? -2.685 -6.907 -20.572 1.00 82.62 155 ALA A O 1
ATOM 1113 N N . GLU A 1 156 ? -3.143 -5.029 -21.717 1.00 88.69 156 GLU A N 1
ATOM 1114 C CA . GLU A 1 156 ? -1.801 -4.863 -22.271 1.00 88.69 156 GLU A CA 1
ATOM 1115 C C . GLU A 1 156 ? -0.871 -4.266 -21.210 1.00 88.69 156 GLU A C 1
ATOM 1117 O O . GLU A 1 156 ? -1.271 -3.409 -20.420 1.00 88.69 156 GLU A O 1
ATOM 1122 N N . GLY A 1 157 ? 0.366 -4.756 -21.169 1.00 87.94 157 GLY A N 1
ATOM 1123 C CA . GLY A 1 157 ? 1.415 -4.190 -20.334 1.00 87.94 157 GLY A CA 1
ATOM 1124 C C . GLY A 1 157 ? 1.975 -2.924 -20.961 1.00 87.94 157 GLY A C 1
ATOM 1125 O O . GLY A 1 157 ? 2.442 -2.964 -22.097 1.00 87.94 157 GLY A O 1
ATOM 1126 N N . ASP A 1 158 ? 1.964 -1.832 -20.208 1.00 90.38 158 ASP A N 1
ATOM 1127 C CA . ASP A 1 158 ? 2.582 -0.568 -20.596 1.00 90.38 158 ASP A CA 1
ATOM 1128 C C . ASP A 1 158 ? 3.433 -0.056 -19.426 1.00 90.38 158 ASP A C 1
ATOM 1130 O O . ASP A 1 158 ? 2.943 0.115 -18.304 1.00 90.38 158 ASP A O 1
ATOM 1134 N N . VAL A 1 159 ? 4.728 0.150 -19.681 1.00 93.00 159 VAL A N 1
ATOM 1135 C CA . VAL A 1 159 ? 5.658 0.754 -18.723 1.00 93.00 159 VAL A CA 1
ATOM 1136 C C . VAL A 1 159 ? 6.295 1.991 -19.342 1.00 93.00 159 VAL A C 1
ATOM 1138 O O . VAL A 1 159 ? 7.104 1.898 -20.268 1.00 93.00 159 VAL A O 1
ATOM 1141 N N . LEU A 1 160 ? 5.996 3.155 -18.759 1.00 91.69 160 LEU A N 1
ATOM 1142 C CA . LEU A 1 160 ? 6.567 4.441 -19.153 1.00 91.69 160 LEU A CA 1
ATOM 1143 C C . LEU A 1 160 ? 7.513 4.991 -18.086 1.00 91.69 160 LEU A C 1
ATOM 1145 O O . LEU A 1 160 ? 7.131 5.164 -16.928 1.00 91.69 160 LEU A O 1
ATOM 1149 N N . LEU A 1 161 ? 8.713 5.392 -18.502 1.00 92.00 161 LEU A N 1
ATOM 1150 C CA . LEU A 1 161 ? 9.604 6.221 -17.692 1.00 92.00 161 LEU A CA 1
ATOM 1151 C C . LEU A 1 161 ? 9.594 7.645 -18.238 1.00 92.00 161 LEU A C 1
ATOM 1153 O O . LEU A 1 161 ? 9.910 7.897 -19.407 1.00 92.00 161 LEU A O 1
ATOM 1157 N N . LYS A 1 162 ? 9.197 8.581 -17.374 1.00 91.25 162 LYS A N 1
ATOM 1158 C CA . LYS A 1 162 ? 9.007 9.989 -17.716 1.00 91.25 162 LYS A CA 1
ATOM 1159 C C . LYS A 1 162 ? 10.136 10.866 -17.185 1.00 91.25 162 LYS A C 1
ATOM 1161 O O . LYS A 1 162 ? 10.721 10.590 -16.140 1.00 91.25 162 LYS A O 1
ATOM 1166 N N . SER A 1 163 ? 10.406 11.965 -17.884 1.00 89.62 163 SER A N 1
ATOM 1167 C CA . SER A 1 163 ? 11.262 13.037 -17.378 1.00 89.62 163 SER A CA 1
AT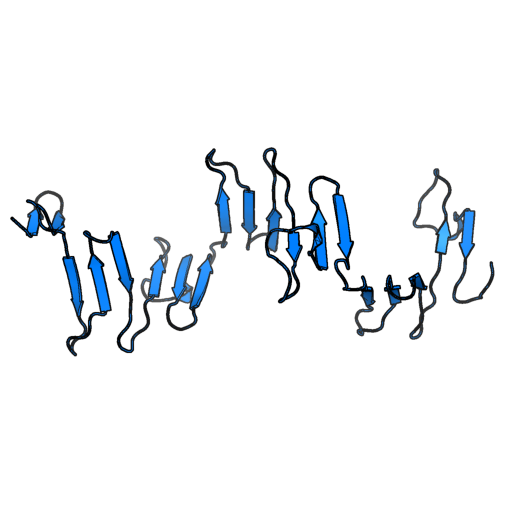OM 1168 C C . SER A 1 163 ? 10.585 13.771 -16.214 1.00 89.62 163 SER A C 1
ATOM 1170 O O . SER A 1 163 ? 9.375 13.666 -16.001 1.00 89.62 163 SER A O 1
ATOM 1172 N N . ARG A 1 164 ? 11.347 14.599 -15.487 1.00 90.94 164 ARG A N 1
ATOM 1173 C CA . ARG A 1 164 ? 10.792 15.491 -14.451 1.00 90.94 164 ARG A CA 1
ATOM 1174 C C . ARG A 1 164 ? 9.724 16.453 -14.999 1.00 90.94 164 ARG A C 1
ATOM 1176 O O . ARG A 1 164 ? 8.886 16.916 -14.234 1.00 90.94 164 ARG A O 1
ATOM 1183 N N . ALA A 1 165 ? 9.753 16.750 -16.300 1.00 91.56 165 ALA A N 1
ATOM 1184 C CA . ALA A 1 165 ? 8.759 17.583 -16.976 1.00 91.56 165 ALA A CA 1
ATOM 1185 C C . ALA A 1 165 ? 7.515 16.794 -17.445 1.00 91.56 165 ALA A C 1
ATOM 1187 O O . ALA A 1 165 ? 6.584 17.390 -17.978 1.00 91.56 165 ALA A O 1
ATOM 1188 N N . GLY A 1 166 ? 7.476 15.470 -17.238 1.00 90.06 166 GLY A N 1
ATOM 1189 C CA . GLY A 1 166 ? 6.346 14.598 -17.585 1.00 90.06 166 GLY A CA 1
ATOM 1190 C C . GLY A 1 166 ? 6.398 13.983 -18.990 1.00 90.06 166 GLY A C 1
ATOM 1191 O O . GLY A 1 166 ? 5.486 13.238 -19.364 1.00 90.06 166 GLY A O 1
ATOM 1192 N N . GLU A 1 167 ? 7.457 14.259 -19.756 1.00 92.69 167 GLU A N 1
ATOM 1193 C CA . GLU A 1 167 ? 7.680 13.731 -21.109 1.00 92.69 167 GLU A CA 1
ATOM 1194 C C . GLU A 1 167 ? 8.048 12.246 -21.055 1.00 92.69 167 GLU A C 1
ATOM 1196 O O . GLU A 1 167 ? 8.855 11.852 -20.218 1.00 92.69 167 GLU A O 1
ATOM 1201 N N . ASN A 1 168 ? 7.539 11.425 -21.974 1.00 90.81 168 ASN A N 1
ATOM 1202 C CA . ASN A 1 168 ? 7.963 10.025 -22.081 1.00 90.81 168 ASN A CA 1
ATOM 1203 C C . ASN A 1 168 ? 9.392 9.950 -22.636 1.00 90.81 168 ASN A C 1
ATOM 1205 O O . ASN A 1 168 ? 9.681 10.612 -23.636 1.00 90.81 168 ASN A O 1
ATOM 1209 N N . ARG A 1 169 ? 10.257 9.151 -21.999 1.00 91.44 169 ARG A N 1
ATOM 1210 C CA . ARG A 1 169 ? 11.644 8.894 -22.438 1.00 91.44 169 ARG A CA 1
ATOM 1211 C C . ARG A 1 169 ? 11.905 7.427 -22.758 1.00 91.44 169 ARG A C 1
ATOM 1213 O O . ARG A 1 169 ? 12.697 7.136 -23.645 1.00 91.44 169 ARG A O 1
ATOM 1220 N N . ILE A 1 170 ? 11.258 6.523 -22.027 1.00 94.31 170 ILE A N 1
ATOM 1221 C CA . ILE A 1 170 ? 11.290 5.080 -22.276 1.00 94.31 170 ILE A CA 1
ATOM 1222 C C . ILE A 1 170 ? 9.850 4.589 -22.225 1.00 94.31 170 ILE A C 1
ATOM 1224 O O . ILE A 1 170 ? 9.105 4.993 -21.329 1.00 94.31 170 ILE A O 1
ATOM 1228 N N . HIS A 1 171 ? 9.463 3.755 -23.183 1.00 93.56 171 HIS A N 1
ATOM 1229 C CA . HIS A 1 171 ? 8.137 3.147 -23.242 1.00 93.56 171 H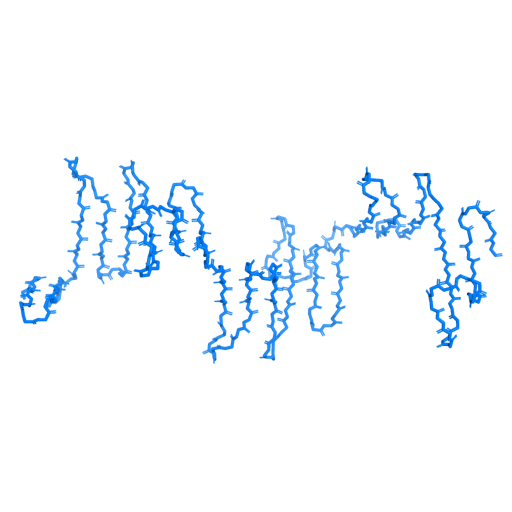IS A CA 1
ATOM 1230 C C . HIS A 1 171 ? 8.273 1.694 -23.707 1.00 93.56 171 HIS A C 1
ATOM 1232 O O . HIS A 1 171 ? 8.808 1.444 -24.788 1.00 93.56 171 HIS A O 1
ATOM 1238 N N . LEU A 1 172 ? 7.834 0.762 -22.860 1.00 93.75 172 LEU A N 1
ATOM 1239 C CA . LEU A 1 172 ? 7.708 -0.665 -23.155 1.00 93.75 172 LEU A CA 1
ATOM 1240 C C . LEU A 1 172 ? 6.223 -0.970 -23.374 1.00 93.75 172 LEU A C 1
ATOM 1242 O O . LEU A 1 172 ? 5.461 -0.945 -22.411 1.00 93.75 172 LEU A O 1
ATOM 1246 N N . ASP A 1 173 ? 5.834 -1.247 -24.617 1.00 91.75 173 ASP A N 1
ATOM 1247 C CA . ASP A 1 173 ? 4.444 -1.510 -25.016 1.00 91.75 173 ASP A CA 1
ATOM 1248 C C . ASP A 1 173 ? 4.281 -2.962 -25.448 1.00 91.75 173 ASP A C 1
ATOM 1250 O O . ASP A 1 173 ? 4.779 -3.380 -26.499 1.00 91.75 173 ASP A O 1
ATOM 1254 N N . ALA A 1 174 ? 3.555 -3.733 -24.645 1.00 89.56 174 ALA A N 1
ATOM 1255 C CA . ALA A 1 174 ? 3.259 -5.124 -24.950 1.00 89.56 174 ALA A CA 1
ATOM 1256 C C . ALA A 1 174 ? 2.148 -5.293 -26.002 1.00 89.56 174 ALA A C 1
ATOM 1258 O O . ALA A 1 174 ? 2.133 -6.318 -26.682 1.00 89.56 174 ALA A O 1
ATOM 1259 N N . GLY A 1 175 ? 1.241 -4.321 -26.157 1.00 87.75 175 GLY A N 1
ATOM 1260 C CA . GLY A 1 175 ? 0.146 -4.376 -27.130 1.00 87.75 175 GLY A CA 1
ATOM 1261 C C . GLY A 1 175 ? 0.652 -4.313 -28.567 1.00 87.75 175 GLY A C 1
ATOM 1262 O O . GLY A 1 175 ? 0.270 -5.120 -29.418 1.00 87.75 175 GLY A O 1
ATOM 1263 N N . GLY A 1 176 ? 1.580 -3.390 -28.824 1.00 85.75 176 GLY A N 1
ATOM 1264 C CA . GLY A 1 176 ? 2.278 -3.279 -30.102 1.00 85.75 176 GLY A CA 1
ATOM 1265 C C . GLY A 1 176 ? 3.567 -4.104 -30.204 1.00 85.75 176 GLY A C 1
ATOM 1266 O O . GLY A 1 176 ? 4.083 -4.271 -31.310 1.00 85.75 176 GLY A O 1
ATOM 1267 N N . GLY A 1 177 ? 4.094 -4.610 -29.083 1.00 87.75 177 GLY A N 1
ATOM 1268 C CA . GLY A 1 177 ? 5.389 -5.297 -29.020 1.00 87.75 177 GLY A CA 1
ATOM 1269 C C . GLY A 1 177 ? 6.581 -4.365 -29.267 1.00 87.75 177 GLY A C 1
ATOM 1270 O O . GLY A 1 177 ? 7.567 -4.774 -29.882 1.00 87.75 177 GLY A O 1
ATOM 1271 N N . ASN A 1 178 ? 6.477 -3.104 -28.840 1.00 89.88 178 ASN A N 1
ATOM 1272 C CA . ASN A 1 178 ? 7.411 -2.032 -29.181 1.00 89.88 178 ASN A CA 1
ATOM 1273 C C . ASN A 1 178 ? 8.249 -1.573 -27.979 1.00 89.88 178 ASN A C 1
ATOM 1275 O O . ASN A 1 178 ? 7.813 -1.614 -26.828 1.00 89.88 178 ASN A O 1
ATOM 1279 N N . LEU A 1 179 ? 9.443 -1.054 -28.280 1.00 93.38 179 LEU A N 1
ATOM 1280 C CA . LEU A 1 179 ? 10.274 -0.283 -27.358 1.00 93.38 179 LEU A CA 1
ATOM 1281 C C . LEU A 1 179 ? 10.601 1.068 -28.000 1.00 93.38 179 LEU A C 1
ATOM 1283 O O . LEU A 1 179 ? 11.154 1.113 -29.099 1.00 93.38 179 LEU A O 1
ATOM 1287 N N . TRP A 1 180 ? 10.326 2.158 -27.285 1.00 90.38 180 TRP A N 1
ATOM 1288 C CA . TRP A 1 180 ? 10.826 3.490 -27.634 1.00 90.38 180 TRP A CA 1
ATOM 1289 C C . TRP A 1 180 ? 11.866 3.948 -26.618 1.00 90.38 180 TRP A C 1
ATOM 1291 O O . TRP A 1 180 ? 11.650 3.844 -25.409 1.00 90.38 180 TRP A O 1
ATOM 1301 N N . LEU A 1 181 ? 12.970 4.495 -27.127 1.00 92.19 181 LEU A N 1
ATOM 1302 C CA . LEU A 1 181 ? 14.038 5.128 -26.360 1.00 92.19 181 LEU A CA 1
ATOM 1303 C C . LEU A 1 181 ? 14.272 6.527 -26.936 1.00 92.19 181 LEU A C 1
ATOM 1305 O O . LEU A 1 181 ? 14.495 6.669 -28.136 1.00 92.19 181 LEU A O 1
ATOM 1309 N N . GLY A 1 182 ? 14.214 7.553 -26.089 1.00 90.19 182 GLY A N 1
ATOM 1310 C CA . GLY A 1 182 ? 14.321 8.950 -26.515 1.00 90.19 182 GLY A CA 1
ATOM 1311 C C . GLY A 1 182 ? 12.985 9.542 -26.988 1.00 90.19 182 GLY A C 1
ATOM 1312 O O . GLY A 1 182 ? 11.906 9.124 -26.563 1.00 90.19 182 GLY A O 1
ATOM 1313 N N . GLY A 1 183 ? 13.055 10.561 -27.844 1.00 87.94 183 GLY A N 1
ATOM 1314 C CA . GLY A 1 183 ? 11.926 11.406 -28.233 1.00 87.94 183 GLY A CA 1
ATOM 1315 C C . GLY A 1 183 ? 11.708 12.592 -27.284 1.00 87.94 183 GLY A C 1
ATOM 1316 O O . GLY A 1 183 ? 12.367 12.735 -26.255 1.00 87.94 183 GLY A O 1
ATOM 1317 N N . ASN A 1 184 ? 10.782 13.487 -27.644 1.00 89.75 184 ASN A N 1
ATOM 1318 C CA . ASN A 1 184 ? 10.457 14.693 -26.863 1.00 89.75 184 ASN A CA 1
ATOM 1319 C C . ASN A 1 184 ? 11.687 15.562 -26.519 1.00 89.75 184 ASN A C 1
ATOM 1321 O O . ASN A 1 184 ? 11.822 16.053 -25.401 1.00 89.75 184 ASN A O 1
ATOM 1325 N N . GLY A 1 185 ? 12.590 15.744 -27.487 1.00 87.38 185 GLY A N 1
ATOM 1326 C CA . GLY A 1 185 ? 13.779 16.587 -27.326 1.00 87.38 185 GLY A CA 1
ATOM 1327 C C . GLY A 1 185 ? 14.965 15.908 -26.638 1.00 87.38 185 GLY A C 1
ATOM 1328 O O . GLY A 1 185 ? 15.870 16.608 -26.193 1.00 87.38 185 GLY A O 1
ATOM 1329 N N . A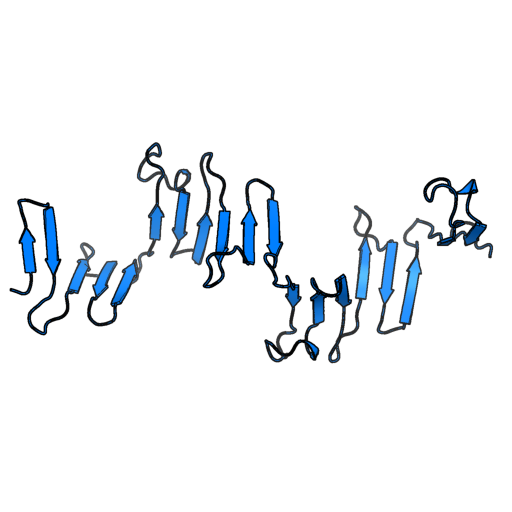LA A 1 186 ? 14.970 14.577 -26.547 1.00 90.44 186 ALA A N 1
ATOM 1330 C CA . ALA A 1 186 ? 16.144 13.808 -26.160 1.00 90.44 186 ALA A CA 1
ATOM 1331 C C . ALA A 1 186 ? 16.335 12.581 -27.046 1.00 90.44 186 ALA A C 1
ATOM 1333 O O . ALA A 1 186 ? 15.371 11.975 -27.511 1.00 90.44 186 ALA A O 1
ATOM 1334 N N . ASP A 1 187 ? 17.587 12.227 -27.249 1.00 91.69 187 ASP A N 1
ATOM 1335 C CA . ASP A 1 187 ? 18.046 11.001 -27.873 1.00 91.69 187 ASP A CA 1
ATOM 1336 C C . ASP A 1 187 ? 17.914 9.801 -26.923 1.00 91.69 187 ASP A C 1
ATOM 1338 O O . ASP A 1 187 ? 17.758 9.934 -25.703 1.00 91.69 187 ASP A O 1
ATOM 1342 N N . GLY A 1 188 ? 17.897 8.609 -27.513 1.00 91.69 188 GLY A N 1
ATOM 1343 C CA . GLY A 1 188 ? 17.845 7.343 -26.803 1.00 91.69 188 GLY A CA 1
ATOM 1344 C C . GLY A 1 188 ? 18.911 6.409 -27.342 1.00 91.69 188 GLY A C 1
ATOM 1345 O O . GLY A 1 188 ? 18.844 6.004 -28.499 1.00 91.69 188 GLY A O 1
ATOM 1346 N N . ASP A 1 189 ? 19.857 6.048 -26.484 1.00 91.25 189 ASP A N 1
ATOM 1347 C CA . ASP A 1 189 ? 20.987 5.203 -26.847 1.00 91.25 189 ASP A CA 1
ATOM 1348 C C . ASP A 1 189 ? 20.821 3.777 -26.318 1.00 91.25 189 ASP A C 1
ATOM 1350 O O . ASP A 1 189 ? 20.315 3.555 -25.213 1.00 91.25 189 ASP A O 1
ATOM 1354 N N . ILE A 1 190 ? 21.326 2.804 -27.079 1.00 92.38 190 ILE A N 1
ATOM 1355 C CA . ILE A 1 190 ? 21.546 1.431 -26.605 1.00 92.38 190 ILE A CA 1
ATOM 1356 C C . ILE A 1 190 ? 23.047 1.161 -26.623 1.00 92.38 190 ILE A C 1
ATOM 1358 O O . ILE A 1 190 ? 23.694 1.243 -27.665 1.00 92.38 190 ILE A O 1
ATOM 1362 N N . VAL A 1 191 ? 23.604 0.800 -25.469 1.00 92.12 191 VAL A N 1
ATOM 1363 C CA . VAL A 1 191 ? 25.041 0.551 -25.297 1.00 92.12 191 VAL A CA 1
ATOM 1364 C C . VAL A 1 191 ? 25.283 -0.832 -24.707 1.00 92.12 191 VAL A C 1
ATOM 1366 O O . VAL A 1 191 ? 24.655 -1.216 -23.721 1.00 92.12 191 VAL A O 1
ATOM 1369 N N . LEU A 1 192 ? 26.195 -1.596 -25.309 1.00 93.12 192 LEU A N 1
ATOM 1370 C CA . LEU A 1 192 ? 26.614 -2.909 -24.814 1.00 93.12 192 LEU A CA 1
ATOM 1371 C C . LEU A 1 192 ? 28.090 -2.849 -24.437 1.00 93.12 192 LEU A C 1
ATOM 1373 O O . LEU A 1 192 ? 28.939 -2.482 -25.250 1.00 93.12 192 LEU A O 1
ATOM 1377 N N . PHE A 1 193 ? 28.405 -3.268 -23.217 1.00 95.12 193 PHE A N 1
ATOM 1378 C CA . PHE A 1 193 ? 29.765 -3.304 -22.685 1.00 95.12 193 PHE A CA 1
ATOM 1379 C C . PHE A 1 193 ? 30.303 -4.733 -22.656 1.00 95.12 193 PHE A C 1
ATOM 1381 O O . PHE A 1 193 ? 29.546 -5.699 -22.547 1.00 95.12 193 PHE A O 1
ATOM 1388 N N . ALA A 1 194 ? 31.628 -4.866 -22.713 1.00 94.62 194 ALA A N 1
ATOM 1389 C CA . ALA A 1 194 ? 32.274 -6.134 -22.409 1.00 94.62 194 ALA A CA 1
ATOM 1390 C C . ALA A 1 194 ? 32.021 -6.520 -20.942 1.00 94.62 194 ALA A C 1
ATOM 1392 O O . ALA A 1 194 ? 31.783 -5.670 -20.086 1.00 94.62 194 ALA A O 1
ATOM 1393 N N . SER A 1 195 ? 32.148 -7.810 -20.621 1.00 94.94 195 SER A N 1
ATOM 1394 C CA . SER A 1 195 ? 32.039 -8.287 -19.234 1.00 94.94 195 SER A CA 1
ATOM 1395 C C . SER A 1 195 ? 33.133 -7.730 -18.309 1.00 94.94 195 SER A C 1
ATOM 1397 O O . SER A 1 195 ? 33.029 -7.843 -17.092 1.00 94.94 195 SER A O 1
ATOM 1399 N N . THR A 1 196 ? 34.205 -7.173 -18.879 1.00 91.44 196 THR A N 1
ATOM 1400 C CA . THR A 1 196 ? 35.297 -6.488 -18.177 1.00 91.44 196 THR A CA 1
ATOM 1401 C C . THR A 1 196 ? 35.243 -4.986 -18.456 1.00 91.44 196 THR A C 1
ATOM 1403 O O . THR A 1 196 ? 35.036 -4.608 -19.605 1.00 91.44 196 THR A O 1
ATOM 1406 N N . GLY A 1 197 ? 35.534 -4.146 -17.460 1.00 88.94 197 GLY A N 1
ATOM 1407 C CA . GLY A 1 197 ? 35.467 -2.679 -17.576 1.00 88.94 197 GLY A CA 1
ATOM 1408 C C . GLY A 1 197 ? 34.361 -2.090 -16.700 1.00 88.94 197 GLY A C 1
ATOM 1409 O O . GLY A 1 197 ? 33.844 -2.785 -15.823 1.00 88.94 197 GLY A O 1
ATOM 1410 N N . ASP A 1 198 ? 34.014 -0.818 -16.915 1.00 91.12 198 ASP A N 1
ATOM 1411 C CA . ASP A 1 198 ? 32.867 -0.177 -16.262 1.00 91.12 198 ASP A CA 1
ATOM 1412 C C . ASP A 1 198 ? 31.732 0.101 -17.264 1.00 91.12 198 ASP A C 1
ATOM 1414 O O . ASP A 1 198 ? 31.968 0.329 -18.447 1.00 91.12 198 ASP A O 1
ATOM 1418 N N . ASN A 1 199 ? 30.484 0.074 -16.789 1.00 90.44 199 ASN A N 1
ATOM 1419 C CA . ASN A 1 199 ? 29.286 0.328 -17.599 1.00 90.44 199 ASN A CA 1
ATOM 1420 C C . ASN A 1 199 ? 28.798 1.786 -17.500 1.00 90.44 199 ASN A C 1
ATOM 1422 O O . ASN A 1 199 ? 27.602 2.054 -17.624 1.00 90.44 199 ASN A O 1
ATOM 1426 N N . LYS A 1 200 ? 29.709 2.722 -17.210 1.00 92.19 200 LYS A N 1
ATOM 1427 C CA . LYS A 1 200 ? 29.417 4.155 -17.031 1.00 92.19 200 LYS A CA 1
ATOM 1428 C C . LYS A 1 200 ? 30.200 5.036 -18.007 1.00 92.19 200 LYS A C 1
ATOM 1430 O O . LYS A 1 200 ? 29.787 6.162 -18.272 1.00 92.19 200 LYS A O 1
ATOM 1435 N N . THR A 1 201 ? 31.305 4.535 -18.551 1.00 93.44 201 THR A N 1
ATOM 1436 C CA . THR A 1 201 ? 32.168 5.236 -19.500 1.00 93.44 201 THR A CA 1
ATOM 1437 C C . THR A 1 201 ? 31.810 4.837 -20.929 1.00 93.44 201 THR A C 1
ATOM 1439 O O . THR A 1 201 ? 32.253 3.802 -21.414 1.00 93.44 201 THR A O 1
ATOM 1442 N N . LEU A 1 202 ? 31.049 5.680 -21.635 1.00 90.75 202 LEU A N 1
ATOM 1443 C CA . LEU A 1 202 ? 30.516 5.388 -22.976 1.00 90.75 202 LEU A CA 1
ATOM 1444 C C . LEU A 1 202 ? 31.573 4.932 -23.998 1.00 90.75 202 LEU A C 1
ATOM 1446 O O . LEU A 1 202 ? 31.319 4.033 -24.789 1.00 90.75 202 LEU A O 1
ATOM 1450 N N . SER A 1 203 ? 32.786 5.489 -23.953 1.00 91.38 203 SER A N 1
ATOM 1451 C CA . SER A 1 203 ? 33.875 5.112 -24.868 1.00 91.38 203 SER A CA 1
ATOM 1452 C C . SER A 1 203 ? 34.419 3.692 -24.664 1.00 91.38 203 SER A C 1
ATOM 1454 O O . SER A 1 203 ? 35.187 3.217 -25.497 1.00 91.38 203 SER A O 1
ATOM 1456 N N . GLN A 1 204 ? 34.049 3.017 -23.573 1.00 93.00 204 GLN A N 1
ATOM 1457 C CA . GLN A 1 204 ? 34.358 1.604 -23.335 1.00 93.00 204 GLN A CA 1
ATOM 1458 C C . GLN A 1 204 ? 33.271 0.660 -23.879 1.00 93.00 204 GLN A C 1
ATOM 1460 O O . GLN A 1 204 ? 33.414 -0.560 -23.764 1.00 93.00 204 GLN A O 1
ATOM 1465 N N . ALA A 1 205 ? 32.185 1.189 -24.453 1.00 93.62 205 ALA A N 1
ATOM 1466 C CA . ALA A 1 205 ? 31.149 0.371 -25.066 1.00 93.62 205 ALA A CA 1
ATOM 1467 C C . ALA A 1 205 ? 31.710 -0.400 -26.271 1.00 93.62 205 ALA A C 1
ATOM 1469 O O . ALA A 1 205 ? 32.487 0.110 -27.075 1.00 93.62 205 ALA A O 1
ATOM 1470 N N . THR A 1 206 ? 31.293 -1.654 -26.389 1.00 93.19 206 THR A N 1
ATOM 1471 C CA . THR A 1 206 ? 31.614 -2.525 -27.528 1.00 93.19 206 THR A CA 1
ATOM 1472 C C . THR A 1 206 ? 30.659 -2.319 -28.698 1.00 93.19 206 THR A C 1
ATOM 1474 O O . THR A 1 206 ? 31.064 -2.476 -29.846 1.00 93.19 206 THR A O 1
ATOM 1477 N N . ILE A 1 207 ? 29.406 -1.957 -28.408 1.00 92.19 207 ILE A N 1
ATOM 1478 C CA . ILE A 1 207 ? 28.388 -1.550 -29.380 1.00 92.19 207 ILE A CA 1
ATOM 1479 C C . ILE A 1 207 ? 27.690 -0.321 -28.802 1.00 92.19 207 ILE A C 1
ATOM 1481 O O . ILE A 1 207 ? 27.353 -0.309 -27.615 1.00 92.19 207 ILE A O 1
ATOM 1485 N N . HIS A 1 208 ? 27.465 0.689 -29.637 1.00 90.94 208 HIS A N 1
ATOM 1486 C CA . HIS A 1 208 ? 26.721 1.898 -29.294 1.00 90.94 208 HIS A CA 1
ATOM 1487 C C . HIS A 1 208 ? 25.796 2.246 -30.458 1.00 90.94 208 HIS A C 1
ATOM 1489 O O . HIS A 1 208 ? 26.261 2.693 -31.500 1.00 90.94 208 HIS A O 1
ATOM 1495 N N . LEU A 1 209 ? 24.497 2.012 -30.270 1.00 90.88 209 LEU A N 1
ATOM 1496 C CA . LEU A 1 209 ? 23.449 2.495 -31.164 1.00 90.88 209 LEU A CA 1
ATOM 1497 C C . LEU A 1 209 ? 23.058 3.890 -30.681 1.00 90.88 209 LEU A C 1
ATOM 1499 O O . LEU A 1 209 ? 22.509 4.019 -29.583 1.00 90.88 209 LEU A O 1
ATOM 1503 N N . ASN A 1 210 ? 23.402 4.908 -31.468 1.00 89.12 210 ASN A N 1
ATOM 1504 C CA . ASN A 1 210 ? 23.256 6.309 -31.085 1.00 89.12 210 ASN A CA 1
ATOM 1505 C C . ASN A 1 210 ? 21.961 6.896 -31.667 1.00 89.12 210 ASN A C 1
ATOM 1507 O O . ASN A 1 210 ? 21.802 6.977 -32.889 1.00 89.12 210 ASN A O 1
ATOM 1511 N N . GLY A 1 211 ? 21.052 7.329 -30.792 1.00 87.81 211 GLY A N 1
ATOM 1512 C CA . GLY A 1 211 ? 19.755 7.882 -31.181 1.00 87.81 211 GLY A CA 1
ATOM 1513 C C . GLY A 1 211 ? 19.797 9.319 -31.718 1.00 87.81 211 GLY A C 1
ATOM 1514 O O . GLY A 1 211 ? 18.851 9.728 -32.389 1.00 87.81 211 GLY A O 1
ATOM 1515 N N . ASP A 1 212 ? 20.865 10.075 -31.450 1.00 87.25 212 ASP A N 1
ATOM 1516 C CA . ASP A 1 212 ? 21.074 11.448 -31.937 1.00 87.25 212 ASP A CA 1
ATOM 1517 C C . ASP A 1 212 ? 21.595 11.461 -33.382 1.00 87.25 212 ASP A C 1
ATOM 1519 O O . ASP A 1 212 ? 21.113 12.210 -34.233 1.00 87.25 212 ASP A O 1
ATOM 1523 N N . ALA A 1 213 ? 22.558 10.583 -33.678 1.00 82.94 213 ALA A N 1
ATOM 1524 C CA . ALA A 1 213 ? 23.184 10.488 -34.997 1.00 82.94 213 ALA A CA 1
ATOM 1525 C C . ALA A 1 213 ? 22.472 9.504 -35.945 1.00 82.94 213 ALA A C 1
ATOM 1527 O O . ALA A 1 213 ? 22.555 9.664 -37.163 1.00 82.94 213 ALA A O 1
ATOM 1528 N N . GLY A 1 214 ? 21.753 8.510 -35.405 1.00 67.94 214 GLY A N 1
ATOM 1529 C CA . GLY A 1 214 ? 21.059 7.485 -36.191 1.00 67.94 214 GLY A CA 1
ATOM 1530 C C . GLY A 1 214 ? 21.977 6.421 -36.808 1.00 67.94 214 GLY A C 1
ATOM 1531 O O . GLY A 1 214 ? 21.573 5.764 -37.769 1.00 67.94 214 GLY A O 1
ATOM 1532 N N . ASP A 1 215 ? 23.190 6.249 -36.276 1.00 63.44 215 ASP A N 1
ATOM 1533 C CA . ASP A 1 215 ? 24.175 5.271 -36.753 1.00 63.44 215 ASP A CA 1
ATOM 1534 C C . ASP A 1 215 ? 24.026 3.912 -36.025 1.00 63.44 215 ASP A C 1
ATOM 1536 O O . ASP A 1 215 ? 23.790 3.870 -34.812 1.00 63.44 215 ASP A O 1
ATOM 1540 N N . ILE A 1 216 ? 24.161 2.805 -36.777 1.00 62.22 216 ILE A N 1
ATOM 1541 C CA . ILE A 1 216 ? 24.108 1.398 -36.310 1.00 62.22 216 ILE A CA 1
ATOM 1542 C C . ILE A 1 216 ? 25.482 0.745 -36.452 1.00 62.22 216 ILE A C 1
ATOM 1544 O O . ILE A 1 216 ? 26.049 0.827 -37.568 1.00 62.22 216 ILE A O 1
#

Organism: NCBI:txid652676

Foldseek 3Di:
DQWDQDPVVRDIHGGDDPGWGWDFDADPVRHTAWIQTRVVRDIDHGDPPGKGKDFAADPPDDPPPRQRTQWICTRVVRDTDHGHDPGWGWDFDADPVRHTAWICTRVVRDIDHGDPPGKGKDFAADPPDDPPPRQRTQWIQTRPVRDTDHGHDPGWGWDFDADPVGHTAWICTRVVRDIDHGDPPGFGKDFAADPDDDPPDRVRTPDICTRVVRDD

Radius of gyration: 28.96 Å; chains: 1; bounding box: 66×36×84 Å